Protein AF-U6LBK9-F1 (afdb_monomer_lite)

Radius of gyration: 66.86 Å; chains: 1; bounding box: 135×123×163 Å

Sequence (333 aa):
MARLPPHFFSFCPFLARHKSAAVETLLSFSQLCPVASQTLSKAFVHKSHNAAAAAAAAAAANAAAAAAAANAAAAAKLAAAANQTKAAAANAAATVALQQQQQQQQQQQLQQQQQQQQQQQQQQQDERLPDEFYSNLADAKLAELRAEGRYRVFATLKREKGLGLPLARFHSADGKENIVTVWCSNDYLGMSQHPLVIEAAREALEECGAGSGGTRNISGTNIYHEALEREIADWHGKESALLFTSGYVANEASLSALARVYPQLHYFSDGDNHASLIEGIKKGDSLLSKGDRSLPTTTSSSSSSSSSSSRRQAVSSSHPLFRLQLLQQQQHQ

Foldseek 3Di:
DDDDDDDDPDDDDPPPDDDDDDDPVPVVPPPDDDDDDDDDDDDDDDDDDPDPPVVVVVVVVVVVVVVVVVVVVVVVVVVVVVVVVVVVVVVVVVVVVVVVVVVVVVVVVVVVVVVVVVVVVVVVVPPPPPPCPVVVVVVVVQVVCVVVVNDDDDWDWACDLVVDPPWIWTQDPVRDTDIDHDPPDPCVPVVVNDPVSVVVVVVCCVVPNDAQPDDCVPSRDDPVQVVVQVVVCVVVVHPTGHDDPDPLCVLLVVLLVVLVVAVQEAEDEDPPADPSNVNSPVNNVVVSVVPDDDDDDDPDDDPDDDDDDQGWYWYDDPDPPDDGDGDRDDDDD

Structure (mmCIF, N/CA/C/O backbone):
data_AF-U6LBK9-F1
#
_entry.id   AF-U6LBK9-F1
#
loop_
_atom_site.group_PDB
_atom_site.id
_atom_site.type_symbol
_atom_site.label_atom_id
_atom_site.label_alt_id
_atom_site.label_comp_id
_atom_site.label_asym_id
_atom_site.label_entity_id
_atom_site.label_seq_id
_atom_site.pdbx_PDB_ins_code
_atom_site.Cartn_x
_atom_site.Cartn_y
_atom_site.Cartn_z
_atom_site.occupancy
_atom_site.B_iso_or_equiv
_atom_site.auth_seq_id
_atom_site.auth_comp_id
_atom_site.auth_asym_id
_atom_site.auth_atom_id
_atom_site.pdbx_PDB_model_num
ATOM 1 N N . MET A 1 1 ? -70.124 75.368 93.695 1.00 30.98 1 MET A N 1
ATOM 2 C CA . MET A 1 1 ? -70.272 76.215 92.486 1.00 30.98 1 MET A CA 1
ATOM 3 C C . MET A 1 1 ? -70.567 75.260 91.338 1.00 30.98 1 MET A C 1
ATOM 5 O O . MET A 1 1 ? -69.832 74.300 91.233 1.00 30.98 1 MET A O 1
ATOM 9 N N . ALA A 1 2 ? -71.605 75.345 90.517 1.00 32.78 2 ALA A N 1
ATOM 10 C CA . ALA A 1 2 ? -72.554 76.402 90.196 1.00 32.78 2 ALA A CA 1
ATOM 11 C C . ALA A 1 2 ? -73.810 75.700 89.612 1.00 32.78 2 ALA A C 1
ATOM 13 O O . ALA A 1 2 ? -73.670 74.745 88.861 1.00 32.78 2 ALA A O 1
ATOM 14 N N . ARG A 1 3 ? -75.005 75.926 90.168 1.00 32.97 3 ARG A N 1
ATOM 15 C CA . ARG A 1 3 ? -76.014 76.957 89.831 1.00 32.97 3 ARG A CA 1
ATOM 16 C C . ARG A 1 3 ? -77.087 76.436 88.865 1.00 32.97 3 ARG A C 1
ATOM 18 O O . ARG A 1 3 ? -76.945 76.507 87.653 1.00 32.97 3 ARG A O 1
ATOM 25 N N . LEU A 1 4 ? -78.205 76.029 89.464 1.00 45.69 4 LEU A N 1
ATOM 26 C CA . LEU A 1 4 ? -79.533 76.368 88.951 1.00 45.69 4 LEU A CA 1
ATOM 27 C C . LEU A 1 4 ? -79.634 77.908 88.850 1.00 45.69 4 LEU A C 1
ATOM 29 O O . LEU A 1 4 ? -79.246 78.582 89.811 1.00 45.69 4 LEU A O 1
ATOM 33 N N . PRO A 1 5 ? -80.127 78.496 87.751 1.00 34.03 5 PRO A N 1
ATOM 34 C CA . PRO A 1 5 ? -80.570 79.886 87.730 1.00 34.03 5 PRO A CA 1
ATOM 35 C C . PRO A 1 5 ? -82.097 79.961 87.962 1.00 34.03 5 PRO A C 1
ATOM 37 O O . PRO A 1 5 ? -82.809 78.997 87.699 1.00 34.03 5 PRO A O 1
ATOM 40 N N . PRO A 1 6 ? -82.665 81.106 88.363 1.00 43.38 6 PRO A N 1
ATOM 41 C CA . PRO A 1 6 ? -82.332 81.883 89.542 1.00 43.38 6 PRO A CA 1
ATOM 42 C C . PRO A 1 6 ? -83.618 82.244 90.314 1.00 43.38 6 PRO A C 1
ATOM 44 O O . PRO A 1 6 ? -83.895 83.411 90.511 1.00 43.38 6 PRO A O 1
ATOM 47 N N . HIS A 1 7 ? -84.407 81.276 90.774 1.00 39.97 7 HIS A N 1
ATOM 48 C CA . HIS A 1 7 ? -85.468 81.483 91.774 1.00 39.97 7 HIS A CA 1
ATOM 49 C C . HIS A 1 7 ? -85.568 80.144 92.529 1.00 39.97 7 HIS A C 1
ATOM 51 O O . HIS A 1 7 ? -85.763 79.118 91.901 1.00 39.97 7 HIS A O 1
ATOM 57 N N . PHE A 1 8 ? -85.397 79.988 93.837 1.00 37.34 8 PHE A N 1
ATOM 58 C CA . PHE A 1 8 ? -85.773 80.876 94.915 1.00 37.34 8 PHE A CA 1
ATOM 59 C C . PHE A 1 8 ? -85.284 80.186 96.204 1.00 37.34 8 PHE A C 1
ATOM 61 O O . PHE A 1 8 ? -85.807 79.146 96.601 1.00 37.34 8 PHE A O 1
ATOM 68 N N . PHE A 1 9 ? -84.253 80.718 96.856 1.00 47.81 9 PHE A N 1
ATOM 69 C CA . PHE A 1 9 ? -84.072 80.455 98.280 1.00 47.81 9 PHE A CA 1
ATOM 70 C C . PHE A 1 9 ? -85.247 81.122 99.007 1.00 47.81 9 PHE A C 1
ATOM 72 O O . PHE A 1 9 ? -85.200 82.308 99.310 1.00 47.81 9 PHE A O 1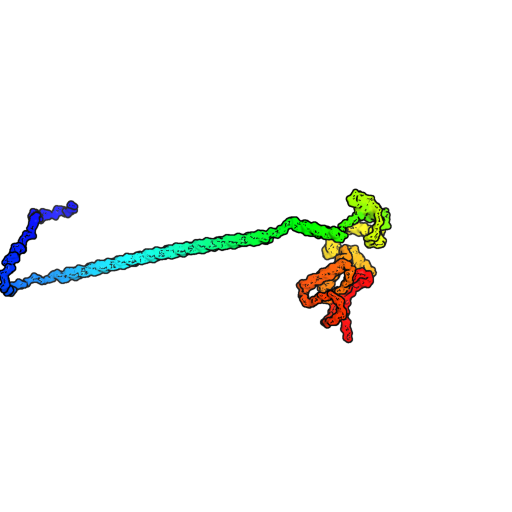
ATOM 79 N N . SER A 1 10 ? -86.309 80.374 99.273 1.00 39.94 10 SER A N 1
ATOM 80 C CA . SER A 1 10 ? -87.260 80.677 100.342 1.00 39.94 10 SER A CA 1
ATOM 81 C C . SER A 1 10 ? -87.778 79.311 100.786 1.00 39.94 10 SER A C 1
ATOM 83 O O . SER A 1 10 ? -88.421 78.623 100.009 1.00 39.94 10 SER A O 1
ATOM 85 N N . PHE A 1 11 ? -87.429 78.763 101.934 1.00 36.59 11 PHE A N 1
ATOM 86 C CA . PHE A 1 11 ? -87.461 79.387 103.236 1.00 36.59 11 PHE A CA 1
ATOM 87 C C . PHE A 1 11 ? -86.502 78.645 104.171 1.00 36.59 11 PHE A C 1
ATOM 89 O O . PHE A 1 11 ? -86.514 77.422 104.259 1.00 36.59 11 PHE A O 1
ATOM 96 N N . CYS A 1 12 ? -85.793 79.441 104.960 1.00 37.59 12 CYS A N 1
ATOM 97 C CA . CYS A 1 12 ? -85.332 79.127 106.308 1.00 37.59 12 CYS A CA 1
ATOM 98 C C . CYS A 1 12 ? -83.939 78.468 106.487 1.00 37.59 12 CYS A C 1
ATOM 100 O O . CYS A 1 12 ? -83.765 77.256 106.345 1.00 37.59 12 CYS A O 1
ATOM 102 N N . PRO A 1 13 ? -82.949 79.271 106.919 1.00 37.19 13 PRO A N 1
ATOM 103 C CA . PRO A 1 13 ? -81.580 78.867 107.219 1.00 37.19 13 PRO A CA 1
ATOM 104 C C . PRO A 1 13 ? -81.406 78.331 108.661 1.00 37.19 13 PRO A C 1
ATOM 106 O O . PRO A 1 13 ? -80.530 78.800 109.382 1.00 37.19 13 PRO A O 1
ATOM 109 N N . PHE A 1 14 ? -82.208 77.344 109.096 1.00 37.81 14 PHE A N 1
ATOM 110 C CA . PHE A 1 14 ? -82.090 76.752 110.451 1.00 37.81 14 PHE A CA 1
ATOM 111 C C . PHE A 1 14 ? -81.674 75.274 110.508 1.00 37.81 14 PHE A C 1
ATOM 113 O O . PHE A 1 14 ? -81.378 74.775 111.584 1.00 37.81 14 PHE A O 1
ATOM 120 N N . LEU A 1 15 ? -81.533 74.566 109.384 1.00 43.28 15 LEU A N 1
ATOM 121 C CA . LEU A 1 15 ? -80.870 73.244 109.390 1.00 43.28 15 LEU A CA 1
ATOM 122 C C . LEU A 1 15 ? -79.362 73.351 109.123 1.00 43.28 15 LEU A C 1
ATOM 124 O O . LEU A 1 15 ? -78.707 72.442 108.617 1.00 43.28 15 LEU A O 1
ATOM 128 N N . ALA A 1 16 ? -78.817 74.492 109.545 1.00 36.25 16 ALA A N 1
ATOM 129 C CA . ALA A 1 16 ? -77.462 74.618 110.026 1.00 36.25 16 ALA A CA 1
ATOM 130 C C . ALA A 1 16 ? -77.304 73.801 111.321 1.00 36.25 16 ALA A C 1
ATOM 132 O O . ALA A 1 16 ? -78.106 73.907 112.239 1.00 36.25 16 ALA A O 1
ATOM 133 N N . ARG A 1 17 ? -76.190 73.072 111.412 1.00 33.31 17 ARG A N 1
ATOM 134 C CA . ARG A 1 17 ? -75.593 72.582 112.664 1.00 33.31 17 ARG A CA 1
ATOM 135 C C . ARG A 1 17 ? -76.424 71.578 113.483 1.00 33.31 17 ARG A C 1
ATOM 137 O O . ARG A 1 17 ? -76.935 71.894 114.542 1.00 33.31 17 ARG A O 1
ATOM 144 N N . HIS A 1 18 ? -76.241 70.315 113.100 1.00 35.44 18 HIS A N 1
ATOM 145 C CA . HIS A 1 18 ? -75.851 69.227 114.007 1.00 35.44 18 HIS A CA 1
ATOM 146 C C . HIS A 1 18 ? -76.835 68.683 115.070 1.00 35.44 18 HIS A C 1
ATOM 148 O O . HIS A 1 18 ? -77.359 69.401 115.908 1.00 35.44 18 HIS A O 1
ATOM 154 N N . LYS A 1 19 ? -76.769 67.341 115.152 1.00 35.00 19 LYS A N 1
ATOM 155 C CA . LYS A 1 19 ? -76.915 66.440 116.316 1.00 35.00 19 LYS A CA 1
ATOM 156 C C . LYS A 1 19 ? -78.321 66.010 116.726 1.00 35.00 19 LYS A C 1
ATOM 158 O O . LYS A 1 19 ? -79.141 66.820 117.129 1.00 35.00 19 LYS A O 1
ATOM 163 N N . SER A 1 20 ? -78.458 64.692 116.848 1.00 34.00 20 SER A N 1
ATOM 164 C CA . SER A 1 20 ? -78.805 63.999 118.104 1.00 34.00 20 SER A CA 1
ATOM 165 C C . SER A 1 20 ? -78.775 62.483 117.822 1.00 34.00 20 SER A C 1
ATOM 167 O O . SER A 1 20 ? -79.189 62.062 116.753 1.00 34.00 20 SER A O 1
ATOM 169 N N . ALA A 1 21 ? -78.223 61.563 118.620 1.00 35.16 21 ALA A N 1
ATOM 170 C CA . ALA A 1 21 ? -77.815 61.565 120.023 1.00 35.16 21 ALA A CA 1
ATOM 171 C C . ALA A 1 21 ? -78.865 62.178 120.951 1.00 35.16 21 ALA A C 1
ATOM 173 O O . ALA A 1 21 ? -78.740 63.348 121.296 1.00 35.16 21 ALA A O 1
ATOM 174 N N . ALA A 1 22 ? -79.887 61.388 121.301 1.00 35.53 22 ALA A N 1
ATOM 175 C CA . ALA A 1 22 ? -80.512 61.332 122.633 1.00 35.53 22 ALA A CA 1
ATOM 176 C C . ALA A 1 22 ? -81.854 60.577 122.567 1.00 35.53 22 ALA A C 1
ATOM 178 O O . ALA A 1 22 ? -82.891 61.225 122.497 1.00 35.53 22 ALA A O 1
ATOM 179 N N . VAL A 1 23 ? -81.857 59.234 122.601 1.00 39.84 23 VAL A N 1
ATOM 180 C CA . VAL A 1 23 ? -83.087 58.485 122.964 1.00 39.84 23 VAL A CA 1
ATOM 181 C C . VAL A 1 23 ? -82.838 57.258 123.847 1.00 39.84 23 VAL A C 1
ATOM 183 O O . VAL A 1 23 ? -83.668 57.004 124.704 1.00 39.84 23 VAL A O 1
ATOM 186 N N . GLU A 1 24 ? -81.717 56.531 123.786 1.00 35.94 24 GLU A N 1
ATOM 187 C CA . GLU A 1 24 ? -81.617 55.283 124.586 1.00 35.94 24 GLU A CA 1
ATOM 188 C C . GLU A 1 24 ? -80.475 55.239 125.606 1.00 35.94 24 GLU A C 1
ATOM 190 O O . GLU A 1 24 ? -80.009 54.182 126.008 1.00 35.94 24 GLU A O 1
ATOM 195 N N . THR A 1 25 ? -80.130 56.409 126.151 1.00 38.12 25 THR A N 1
ATOM 196 C CA . THR A 1 25 ? -79.617 56.537 127.533 1.00 38.12 25 THR A CA 1
ATOM 197 C C . THR A 1 25 ? -80.765 56.511 128.565 1.00 38.12 25 THR A C 1
ATOM 199 O O . THR A 1 25 ? -80.554 56.767 129.742 1.00 38.12 25 THR A O 1
ATOM 202 N N . LEU A 1 26 ? -81.999 56.203 128.145 1.00 40.81 26 LEU A N 1
ATOM 203 C CA . LEU A 1 26 ? -83.180 56.136 129.017 1.00 40.81 26 LEU A CA 1
ATOM 204 C C . LEU A 1 26 ? -83.874 54.764 129.041 1.00 40.81 26 LEU A C 1
ATOM 206 O O . LEU A 1 26 ? -84.930 54.627 129.648 1.00 40.81 26 LEU A O 1
ATOM 210 N N . LEU A 1 27 ? -83.255 53.729 128.462 1.00 40.97 27 LEU A N 1
ATOM 211 C CA . LEU A 1 27 ? -83.671 52.328 128.642 1.00 40.97 27 LEU A CA 1
ATOM 212 C C . LEU A 1 27 ? -82.693 51.515 129.508 1.00 40.97 27 LEU A C 1
ATOM 214 O O . LEU A 1 27 ? -82.820 50.302 129.638 1.00 40.97 27 LEU A O 1
ATOM 218 N N . SER A 1 28 ? -81.765 52.195 130.186 1.00 39.09 28 SER A N 1
ATOM 219 C CA . SER A 1 28 ? -80.864 51.622 131.192 1.00 39.09 28 SER A CA 1
ATOM 220 C C . SER A 1 28 ? -81.473 51.527 132.603 1.00 39.09 28 SER A C 1
ATOM 222 O O . SER A 1 28 ? -80.726 51.450 133.570 1.00 39.09 28 SER A O 1
ATOM 224 N N . PHE A 1 29 ? -82.804 51.521 132.753 1.00 40.38 29 PHE A N 1
ATOM 225 C CA . PHE A 1 29 ? -83.457 51.381 134.069 1.00 40.38 29 PHE A CA 1
ATOM 226 C C . PHE A 1 29 ? -84.649 50.408 134.119 1.00 40.38 29 PHE A C 1
ATOM 228 O O . PHE A 1 29 ? -85.360 50.370 135.118 1.00 40.38 29 PHE A O 1
ATOM 235 N N . SER A 1 30 ? -84.857 49.580 133.089 1.00 37.75 30 SER A N 1
ATOM 236 C CA . SER A 1 30 ? -85.900 48.534 133.099 1.00 37.75 30 SER A CA 1
ATOM 237 C C . SER A 1 30 ? -85.356 47.098 133.158 1.00 37.75 30 SER A C 1
ATOM 239 O O . SER A 1 30 ? -86.132 46.144 133.212 1.00 37.75 30 SER A O 1
ATOM 241 N N . GLN A 1 31 ? -84.030 46.924 133.220 1.00 48.19 31 GLN A N 1
ATOM 242 C CA . GLN A 1 31 ? -83.427 45.676 133.691 1.00 48.19 31 GLN A CA 1
ATOM 243 C C . GLN A 1 31 ? -83.646 45.595 135.210 1.00 48.19 31 GLN A C 1
ATOM 245 O O . GLN A 1 31 ? -83.210 46.503 135.908 1.00 48.19 31 GLN A O 1
ATOM 250 N N . LEU A 1 32 ? -84.288 44.514 135.687 1.00 41.62 32 LEU A N 1
ATOM 251 C CA . LEU A 1 32 ? -84.668 44.184 137.083 1.00 41.62 32 LEU A CA 1
ATOM 252 C C . LEU A 1 32 ? -86.168 44.309 137.442 1.00 41.62 32 LEU A C 1
ATOM 254 O O . LEU A 1 32 ? -86.493 44.761 138.533 1.00 41.62 32 LEU A O 1
ATOM 258 N N . CYS A 1 33 ? -87.104 43.829 136.615 1.00 35.84 33 CYS A N 1
ATOM 259 C CA . CYS A 1 33 ? -88.297 43.181 137.186 1.00 35.84 33 CYS A CA 1
ATOM 260 C C . CYS A 1 33 ? -88.980 42.240 136.179 1.00 35.84 33 CYS A C 1
ATOM 262 O O . CYS A 1 33 ? -89.476 42.700 135.149 1.00 35.84 33 CYS A O 1
ATOM 264 N N . PRO A 1 34 ? -89.001 40.923 136.439 1.00 42.97 34 PRO A N 1
ATOM 265 C CA . PRO A 1 34 ? -89.803 39.980 135.684 1.00 42.97 34 PRO A CA 1
ATOM 266 C C . PRO A 1 34 ? -91.263 40.081 136.145 1.00 42.97 34 PRO A C 1
ATOM 268 O O . PRO A 1 34 ? -91.519 40.235 137.333 1.00 42.97 34 PRO A O 1
ATOM 271 N N . VAL A 1 35 ? -92.190 39.893 135.203 1.00 35.59 35 VAL A N 1
ATOM 272 C CA . VAL A 1 35 ? -93.663 39.840 135.330 1.00 35.59 35 VAL A CA 1
ATOM 273 C C . VAL A 1 35 ? -94.368 41.085 134.770 1.00 35.59 35 VAL A C 1
ATOM 275 O O . VAL A 1 35 ? -94.319 42.170 135.332 1.00 35.59 35 VAL A O 1
ATOM 278 N N . ALA A 1 36 ? -95.105 40.822 133.685 1.00 34.69 36 ALA A N 1
ATOM 279 C CA . ALA A 1 36 ? -96.077 41.649 132.964 1.00 34.69 36 ALA A CA 1
ATOM 280 C C . ALA A 1 36 ? -95.525 42.450 131.759 1.00 34.69 36 ALA A C 1
ATOM 282 O O . ALA A 1 36 ? -95.215 43.625 131.874 1.00 34.69 36 ALA A O 1
ATOM 283 N N . SER A 1 37 ? -95.331 41.917 130.542 1.00 35.81 37 SER A N 1
ATOM 284 C CA . SER A 1 37 ? -96.054 40.871 129.794 1.00 35.81 37 SER A CA 1
ATOM 285 C C . SER A 1 37 ? -97.573 40.978 129.900 1.00 35.81 37 SER A C 1
ATOM 287 O O . SER A 1 37 ? -98.149 40.547 130.887 1.00 35.81 37 SER A O 1
ATOM 289 N N . GLN A 1 38 ? -98.204 41.397 128.802 1.00 34.53 38 GLN A N 1
ATOM 290 C CA . GLN A 1 38 ? -99.630 41.710 128.642 1.00 34.53 38 GLN A CA 1
ATOM 291 C C . GLN A 1 38 ? -99.862 43.184 128.997 1.00 34.53 38 GLN A C 1
ATOM 293 O O . GLN A 1 38 ? -99.798 43.601 130.138 1.00 34.53 38 GLN A O 1
ATOM 298 N N . THR A 1 39 ? -100.114 44.069 128.039 1.00 33.41 39 THR A N 1
ATOM 299 C CA . THR A 1 39 ? -101.282 43.935 127.174 1.00 33.41 39 THR A CA 1
ATOM 300 C C . THR A 1 39 ? -101.071 44.740 125.890 1.00 33.41 39 THR A C 1
ATOM 302 O O . THR A 1 39 ? -101.158 45.964 125.867 1.00 33.41 39 THR A O 1
ATOM 305 N N . LEU A 1 40 ? -100.824 44.022 124.797 1.00 37.72 40 LEU A N 1
ATOM 306 C CA . LEU A 1 40 ? -101.328 44.390 123.479 1.00 37.72 40 LEU A CA 1
ATOM 307 C C . LEU A 1 40 ? -102.838 44.613 123.577 1.00 37.72 40 LEU A C 1
ATOM 309 O O . LEU A 1 40 ? -103.526 43.699 124.026 1.00 37.72 40 LEU A O 1
ATOM 313 N N . SER A 1 41 ? -103.366 45.722 123.055 1.00 28.16 41 SER A N 1
ATOM 314 C CA . SER A 1 41 ? -104.590 45.662 122.243 1.00 28.16 41 SER A CA 1
ATOM 315 C C . SER A 1 41 ? -105.018 47.015 121.683 1.00 28.16 41 SER A C 1
ATOM 317 O O . SER A 1 41 ? -105.326 47.922 122.446 1.00 28.16 41 SER A O 1
ATOM 319 N N . LYS A 1 42 ? -105.207 47.015 120.353 1.00 30.44 42 LYS A N 1
ATOM 320 C CA . LYS A 1 42 ? -106.052 47.917 119.542 1.00 30.44 42 LYS A CA 1
ATOM 321 C C . LYS A 1 42 ? -105.413 49.292 119.265 1.00 30.44 42 LYS A C 1
ATOM 323 O O . LYS A 1 42 ? -105.189 50.053 120.186 1.00 30.44 42 LYS A O 1
ATOM 328 N N . ALA A 1 43 ? -105.125 49.727 118.037 1.00 31.72 43 ALA A N 1
ATOM 329 C CA . ALA A 1 43 ? -105.498 49.297 116.685 1.00 31.72 43 ALA A CA 1
ATOM 330 C C . ALA A 1 43 ? -104.586 50.091 115.693 1.00 31.72 43 ALA A C 1
ATOM 332 O O . ALA A 1 43 ? -104.332 51.265 115.938 1.00 31.72 43 ALA A O 1
ATOM 333 N N . PHE A 1 44 ? -103.882 49.522 114.696 1.00 34.53 44 PHE A N 1
ATOM 334 C CA . PHE A 1 44 ? -104.333 49.249 113.306 1.00 34.53 44 PHE A CA 1
ATOM 335 C C . PHE A 1 44 ? -105.549 50.111 112.888 1.00 34.53 44 PHE A C 1
ATOM 337 O O . PHE A 1 44 ? -106.580 50.039 113.532 1.00 34.53 44 PHE A O 1
ATOM 344 N N . VAL A 1 45 ? -105.527 50.969 111.862 1.00 38.78 45 VAL A N 1
ATOM 345 C CA . VAL A 1 45 ? -105.480 50.641 110.423 1.00 38.78 45 VAL A CA 1
ATOM 346 C C . VAL A 1 45 ? -105.282 51.946 109.620 1.00 38.78 45 VAL A C 1
ATOM 348 O O . VAL A 1 45 ? -106.065 52.871 109.792 1.00 38.78 45 VAL A O 1
ATOM 351 N N . HIS A 1 46 ? -104.287 52.004 108.722 1.00 39.75 46 HIS A N 1
ATOM 352 C CA . HIS A 1 46 ? -104.437 52.393 107.299 1.00 39.75 46 HIS A CA 1
ATOM 353 C C . HIS A 1 46 ? -103.062 52.454 106.609 1.00 39.75 46 HIS A C 1
ATOM 355 O O . HIS A 1 46 ? -102.381 53.477 106.588 1.00 39.75 46 HIS A O 1
ATOM 361 N N . LYS A 1 47 ? -102.644 51.328 106.019 1.00 43.66 47 LYS A N 1
ATOM 362 C CA . LYS A 1 47 ? -101.496 51.245 105.105 1.00 43.66 47 LYS A CA 1
ATOM 363 C C . LYS A 1 47 ? -101.783 50.199 104.027 1.00 43.66 47 LYS A C 1
ATOM 365 O O . LYS A 1 47 ? -101.455 49.034 104.191 1.00 43.66 47 LYS A O 1
ATOM 370 N N . SER A 1 48 ? -102.392 50.627 102.929 1.00 42.66 48 SER A N 1
ATOM 371 C CA . SER A 1 48 ? -102.423 49.932 101.631 1.00 42.66 48 SER A CA 1
ATOM 372 C C . SER A 1 48 ? -103.032 50.930 100.642 1.00 42.66 48 SER A C 1
ATOM 374 O O . SER A 1 48 ? -104.085 51.475 100.931 1.00 42.66 48 SER A O 1
ATOM 376 N N . HIS A 1 49 ? -102.340 51.401 99.597 1.00 42.88 49 HIS A N 1
ATOM 377 C CA . HIS A 1 49 ? -102.517 50.825 98.255 1.00 42.88 49 HIS A CA 1
ATOM 378 C C . HIS A 1 49 ? -101.414 51.166 97.214 1.00 42.88 49 HIS A C 1
ATOM 380 O O . HIS A 1 49 ? -101.532 50.733 96.076 1.00 42.88 49 HIS A O 1
ATOM 386 N N . ASN A 1 50 ? -100.308 51.853 97.542 1.00 50.78 50 ASN A N 1
ATOM 387 C CA . ASN A 1 50 ? -99.357 52.344 96.510 1.00 50.78 50 ASN A CA 1
ATOM 388 C C . ASN A 1 50 ? -98.064 51.525 96.292 1.00 50.78 50 ASN A C 1
ATOM 390 O O . ASN A 1 50 ? -97.196 51.950 95.535 1.00 50.78 50 ASN A O 1
ATOM 394 N N . ALA A 1 51 ? -97.901 50.351 96.910 1.00 51.94 51 ALA A N 1
ATOM 395 C CA . ALA A 1 51 ? -96.639 49.595 96.829 1.00 51.94 51 ALA A CA 1
ATOM 396 C C . ALA A 1 51 ? -96.538 48.610 95.640 1.00 51.94 51 ALA A C 1
ATOM 398 O O . ALA A 1 51 ? -95.433 48.239 95.255 1.00 51.94 51 ALA A O 1
ATOM 399 N N . ALA A 1 52 ? -97.656 48.193 95.032 1.00 52.62 52 ALA A N 1
ATOM 400 C CA . ALA A 1 52 ? -97.645 47.125 94.022 1.00 52.62 52 ALA A CA 1
ATOM 401 C C . ALA A 1 52 ? -97.263 47.600 92.600 1.00 52.62 52 ALA A C 1
ATOM 403 O O . ALA A 1 52 ? -96.606 46.867 91.867 1.00 52.62 52 ALA A O 1
ATOM 404 N N . ALA A 1 53 ? -97.607 48.836 92.213 1.00 52.66 53 ALA A N 1
ATOM 405 C CA . ALA A 1 53 ? -97.360 49.349 90.857 1.00 52.66 53 ALA A CA 1
ATOM 406 C C . ALA A 1 53 ? -95.899 49.789 90.612 1.00 52.66 53 ALA A C 1
ATOM 408 O O . ALA A 1 53 ? -95.384 49.642 89.506 1.00 52.66 53 ALA A O 1
ATOM 409 N N . ALA A 1 54 ? -95.197 50.269 91.645 1.00 54.31 54 ALA A N 1
ATOM 410 C CA . ALA A 1 54 ? -93.792 50.678 91.537 1.00 54.31 54 ALA A CA 1
ATOM 411 C C . ALA A 1 54 ? -92.822 49.478 91.467 1.00 54.31 54 ALA A C 1
ATOM 413 O O . ALA A 1 54 ? -91.780 49.556 90.818 1.00 54.31 54 ALA A O 1
ATOM 414 N N . ALA A 1 55 ? -93.183 48.349 92.087 1.00 56.12 55 ALA A N 1
ATOM 415 C CA . ALA A 1 55 ? -92.365 47.137 92.092 1.00 56.12 55 ALA A CA 1
ATOM 416 C C . ALA A 1 55 ? -92.311 46.445 90.713 1.00 56.12 55 ALA A C 1
ATOM 418 O O . ALA A 1 55 ? -91.267 45.921 90.329 1.00 56.12 55 ALA A O 1
ATOM 419 N N . ALA A 1 56 ? -93.400 46.493 89.935 1.00 55.59 56 ALA A N 1
ATOM 420 C CA . ALA A 1 56 ? -93.472 45.851 88.620 1.00 55.59 56 ALA A CA 1
ATOM 421 C C . ALA A 1 56 ? -92.634 46.573 87.541 1.00 55.59 56 ALA A C 1
ATOM 423 O O . ALA A 1 56 ? -91.962 45.922 86.741 1.00 55.59 56 ALA A O 1
ATOM 424 N N . ALA A 1 57 ? -92.604 47.912 87.545 1.00 55.81 57 ALA A N 1
ATOM 425 C CA . ALA A 1 57 ? -91.817 48.699 86.587 1.00 55.81 57 ALA A CA 1
ATOM 426 C C . ALA A 1 57 ? -90.299 48.617 86.851 1.00 55.81 57 ALA A C 1
ATOM 428 O O . ALA A 1 57 ? -89.505 48.526 85.913 1.00 55.81 57 ALA A O 1
ATOM 429 N N . ALA A 1 58 ? -89.892 48.575 88.126 1.00 57.94 58 ALA A N 1
ATOM 430 C CA . ALA A 1 58 ? -88.492 48.394 88.514 1.00 57.94 58 ALA A CA 1
ATOM 431 C C . ALA A 1 58 ? -87.956 46.996 88.144 1.00 57.94 58 ALA A C 1
ATOM 433 O O . ALA A 1 58 ? -86.800 46.861 87.740 1.00 57.94 58 ALA A O 1
ATOM 434 N N . ALA A 1 59 ? -88.801 45.962 88.218 1.00 59.16 59 ALA A N 1
ATOM 435 C CA . ALA A 1 59 ? -88.432 44.600 87.834 1.00 59.16 59 ALA A CA 1
ATOM 436 C C . ALA A 1 59 ? -88.184 44.456 86.318 1.00 59.16 59 ALA A C 1
ATOM 438 O O . ALA A 1 59 ? -87.214 43.812 85.917 1.00 59.16 59 ALA A O 1
ATOM 439 N N . ALA A 1 60 ? -89.000 45.098 85.472 1.00 58.44 60 ALA A N 1
ATOM 440 C CA . ALA A 1 60 ? -88.838 45.053 84.015 1.00 58.44 60 ALA A CA 1
ATOM 441 C C . ALA A 1 60 ? -87.581 45.802 83.526 1.00 58.44 60 ALA A C 1
ATOM 443 O O . ALA A 1 60 ? -86.855 45.301 82.665 1.00 58.44 60 ALA A O 1
ATOM 444 N N . ALA A 1 61 ? -87.276 46.966 84.111 1.00 60.22 61 ALA A N 1
ATOM 445 C CA . ALA A 1 61 ? -86.065 47.726 83.791 1.00 60.22 61 ALA A CA 1
ATOM 446 C C . ALA A 1 61 ? -84.782 46.983 84.212 1.00 60.22 61 ALA A C 1
ATOM 448 O O . ALA A 1 61 ? -83.813 46.934 83.450 1.00 60.22 61 ALA A O 1
ATOM 449 N N . ASN A 1 62 ? -84.796 46.333 85.382 1.00 64.75 62 ASN A N 1
ATOM 450 C CA . ASN A 1 62 ? -83.677 45.510 85.843 1.00 64.75 62 ASN A CA 1
ATOM 451 C C . ASN A 1 62 ? -83.464 44.259 84.977 1.00 64.75 62 ASN A C 1
ATOM 453 O O . ASN A 1 62 ? -82.318 43.893 84.717 1.00 64.75 62 ASN A O 1
ATOM 457 N N . ALA A 1 63 ? -84.532 43.629 84.479 1.00 64.69 63 ALA A N 1
ATOM 458 C CA . ALA A 1 63 ? -84.421 42.483 83.575 1.00 64.69 63 ALA A CA 1
ATOM 459 C C . ALA A 1 63 ? -83.806 42.867 82.213 1.00 64.69 63 ALA A C 1
ATOM 461 O O . ALA A 1 63 ? -82.946 42.150 81.700 1.00 64.69 63 ALA A O 1
ATOM 462 N N . ALA A 1 64 ? -84.178 44.024 81.652 1.00 64.56 64 ALA A N 1
ATOM 463 C CA . ALA A 1 64 ? -83.608 44.525 80.399 1.00 64.56 64 ALA A CA 1
ATOM 464 C C . ALA A 1 64 ? -82.126 44.925 80.540 1.00 64.56 64 ALA A C 1
ATOM 466 O O . ALA A 1 64 ? -81.312 44.603 79.672 1.00 64.56 64 ALA A O 1
ATOM 467 N N . ALA A 1 65 ? -81.752 45.564 81.655 1.00 64.69 65 ALA A N 1
ATOM 468 C CA . ALA A 1 65 ? -80.360 45.901 81.957 1.00 64.69 65 ALA A CA 1
ATOM 469 C C . ALA A 1 65 ? -79.488 44.646 82.158 1.00 64.69 65 ALA A C 1
ATOM 471 O O . ALA A 1 65 ? -78.365 44.584 81.654 1.00 64.69 65 ALA A O 1
ATOM 472 N N . ALA A 1 66 ? -80.021 43.615 82.823 1.00 65.56 66 ALA A N 1
ATOM 473 C CA . ALA A 1 66 ? -79.341 42.331 82.988 1.00 65.56 66 ALA A CA 1
ATOM 474 C C . ALA A 1 66 ? -79.144 41.597 81.648 1.00 65.56 66 ALA A C 1
ATOM 476 O O . ALA A 1 66 ? -78.062 41.064 81.395 1.00 65.56 66 ALA A O 1
ATOM 477 N N . ALA A 1 67 ? -80.140 41.622 80.755 1.00 66.69 67 ALA A N 1
ATOM 478 C CA . ALA A 1 67 ? -80.033 41.036 79.417 1.00 66.69 67 ALA A CA 1
ATOM 479 C C . ALA A 1 67 ? -79.006 41.772 78.532 1.00 66.69 67 ALA A C 1
ATOM 481 O O . ALA A 1 67 ? -78.215 41.133 77.836 1.00 66.69 67 ALA A O 1
ATOM 482 N N . ALA A 1 68 ? -78.956 43.107 78.595 1.00 66.88 68 ALA A N 1
ATOM 483 C CA . ALA A 1 68 ? -77.960 43.903 77.875 1.00 66.88 68 ALA A CA 1
ATOM 484 C C . ALA A 1 68 ? -76.529 43.646 78.384 1.00 66.88 68 ALA A C 1
ATOM 486 O O . ALA A 1 68 ? -75.609 43.487 77.580 1.00 66.88 68 ALA A O 1
ATOM 487 N N . ALA A 1 69 ? -76.342 43.532 79.704 1.00 68.56 69 ALA A N 1
ATOM 488 C CA . ALA A 1 69 ? -75.054 43.188 80.305 1.00 68.56 69 ALA A CA 1
ATOM 489 C C . ALA A 1 69 ? -74.599 41.763 79.934 1.00 68.56 69 ALA A C 1
ATOM 491 O O . ALA A 1 69 ? -73.427 41.553 79.614 1.00 68.56 69 ALA A O 1
ATOM 492 N N . ALA A 1 70 ? -75.522 40.795 79.906 1.00 69.75 70 ALA A N 1
ATOM 493 C CA . ALA A 1 70 ? -75.236 39.427 79.473 1.00 69.75 70 ALA A CA 1
ATOM 494 C C . ALA A 1 70 ? -74.834 39.362 77.988 1.00 69.75 70 ALA A C 1
ATOM 496 O O . ALA A 1 70 ? -73.854 38.698 77.644 1.00 69.75 70 ALA A O 1
ATOM 497 N N . ASN A 1 71 ? -75.522 40.108 77.118 1.00 73.25 71 ASN A N 1
ATOM 498 C CA . ASN A 1 71 ? -75.198 40.183 75.691 1.00 73.25 71 ASN A CA 1
ATOM 499 C C . ASN A 1 71 ? -73.861 40.897 75.427 1.00 73.25 71 ASN A C 1
ATOM 501 O O . ASN A 1 71 ? -73.081 40.440 74.592 1.00 73.25 71 ASN A O 1
ATOM 505 N N . ALA A 1 72 ? -73.543 41.963 76.169 1.00 72.00 72 ALA A N 1
ATOM 506 C CA . ALA A 1 72 ? -72.244 42.635 76.083 1.00 72.00 72 ALA A CA 1
ATOM 507 C C . ALA A 1 72 ? -71.091 41.724 76.549 1.00 72.00 72 ALA A C 1
ATOM 509 O O . ALA A 1 72 ? -70.042 41.664 75.904 1.00 72.00 72 ALA A O 1
ATOM 510 N N . ALA A 1 73 ? -71.298 40.953 77.621 1.00 69.88 73 ALA A N 1
ATOM 511 C CA . ALA A 1 73 ? -70.329 39.964 78.089 1.00 69.88 73 ALA A CA 1
ATOM 512 C C . ALA A 1 73 ? -70.136 38.810 77.085 1.00 69.88 73 ALA A C 1
ATOM 514 O O . ALA A 1 73 ? -69.011 38.340 76.895 1.00 69.88 73 ALA A O 1
ATOM 515 N N . ALA A 1 74 ? -71.203 38.371 76.408 1.00 70.56 74 ALA A N 1
ATOM 516 C CA . ALA A 1 74 ? -71.127 37.371 75.343 1.00 70.56 74 ALA A CA 1
ATOM 517 C C . ALA A 1 74 ? -70.364 37.895 74.111 1.00 70.56 74 ALA A C 1
ATOM 519 O O . ALA A 1 74 ? -69.486 37.202 73.594 1.00 70.56 74 ALA A O 1
ATOM 520 N N . ALA A 1 75 ? -70.623 39.138 73.690 1.00 71.38 75 ALA A N 1
ATOM 521 C CA . ALA A 1 75 ? -69.912 39.785 72.587 1.00 71.38 75 ALA A CA 1
ATOM 522 C C . ALA A 1 75 ? -68.413 39.974 72.886 1.00 71.38 75 ALA A C 1
ATOM 524 O O . ALA A 1 75 ? -67.573 39.699 72.029 1.00 71.38 75 ALA A O 1
ATOM 525 N N . ALA A 1 76 ? -68.057 40.359 74.117 1.00 73.19 76 ALA A N 1
ATOM 526 C CA . ALA A 1 76 ? -66.662 40.475 74.546 1.00 73.19 76 ALA A CA 1
ATOM 527 C C . ALA A 1 76 ? -65.930 39.118 74.541 1.00 73.19 76 ALA A C 1
ATOM 529 O O . ALA A 1 76 ? -64.782 39.037 74.102 1.00 73.19 76 ALA A O 1
ATOM 530 N N . LYS A 1 77 ? -66.600 38.034 74.961 1.00 75.69 77 LYS A N 1
ATOM 531 C CA . LYS A 1 77 ? -66.048 36.669 74.891 1.00 75.69 77 LYS A CA 1
ATOM 532 C C . LYS A 1 77 ? -65.843 36.195 73.450 1.00 75.69 77 LYS A C 1
ATOM 534 O O . LYS A 1 77 ? -64.800 35.619 73.152 1.00 75.69 77 LYS A O 1
ATOM 539 N N . LEU A 1 78 ? -66.789 36.475 72.553 1.00 72.81 78 LEU A N 1
ATOM 540 C CA . LEU A 1 78 ? -66.669 36.169 71.121 1.00 72.81 78 LEU A CA 1
ATOM 541 C C . LEU A 1 78 ? -65.524 36.951 70.456 1.00 72.81 78 LEU A C 1
ATOM 543 O O . LEU A 1 78 ? -64.756 36.374 69.690 1.00 72.81 78 LEU A O 1
ATOM 547 N N . ALA A 1 79 ? -65.351 38.233 70.791 1.00 74.31 79 ALA A N 1
ATOM 548 C CA . ALA A 1 79 ? -64.244 39.049 70.287 1.00 74.31 79 ALA A CA 1
ATOM 549 C C . ALA A 1 79 ? -62.871 38.562 70.795 1.00 74.31 79 ALA A C 1
ATOM 551 O O . ALA A 1 79 ? -61.907 38.508 70.028 1.00 74.31 79 ALA A O 1
ATOM 552 N N . ALA A 1 80 ? -62.780 38.154 72.065 1.00 72.31 80 ALA A N 1
ATOM 553 C CA . ALA A 1 80 ? -61.564 37.568 72.628 1.00 72.31 80 ALA A CA 1
ATOM 554 C C . ALA A 1 80 ? -61.212 36.222 71.968 1.00 72.31 80 ALA A C 1
ATOM 556 O O . ALA A 1 80 ? -60.054 36.007 71.604 1.00 72.31 80 ALA A O 1
ATOM 557 N N . ALA A 1 81 ? -62.206 35.357 71.737 1.00 71.94 81 ALA A N 1
ATOM 558 C CA . ALA A 1 81 ? -62.025 34.096 71.018 1.00 71.94 81 ALA A CA 1
ATOM 559 C C . ALA A 1 81 ? -61.564 34.325 69.566 1.00 71.94 81 ALA A C 1
ATOM 561 O O . ALA A 1 81 ? -60.621 33.678 69.113 1.00 71.94 81 ALA A O 1
ATOM 562 N N . ALA A 1 82 ? -62.148 35.305 68.865 1.00 73.25 82 ALA A N 1
ATOM 563 C CA . ALA A 1 82 ? -61.754 35.667 67.503 1.00 73.25 82 ALA A CA 1
ATOM 564 C C . ALA A 1 82 ? -60.296 36.167 67.420 1.00 73.25 82 ALA A C 1
ATOM 566 O O . ALA A 1 82 ? -59.550 35.789 66.508 1.00 73.25 82 ALA A O 1
ATOM 567 N N . ASN A 1 83 ? -59.856 36.975 68.389 1.00 76.38 83 ASN A N 1
ATOM 568 C CA . ASN A 1 83 ? -58.469 37.442 68.462 1.00 76.38 83 ASN A CA 1
ATOM 569 C C . ASN A 1 83 ? -57.486 36.306 68.786 1.00 76.38 83 ASN A C 1
ATOM 571 O O . ASN A 1 83 ? -56.415 36.249 68.181 1.00 76.38 83 ASN A O 1
ATOM 575 N N . GLN A 1 84 ? -57.857 35.364 69.658 1.00 75.75 84 GLN A N 1
ATOM 576 C CA . GLN A 1 84 ? -57.050 34.166 69.922 1.00 75.75 84 GLN A CA 1
ATOM 577 C C . GLN A 1 84 ? -56.917 33.279 68.676 1.00 75.75 84 GLN A C 1
ATOM 579 O O . GLN A 1 84 ? -55.813 32.835 68.365 1.00 75.75 84 GLN A O 1
ATOM 584 N N . THR A 1 85 ? -57.990 33.089 67.900 1.00 74.81 85 THR A N 1
ATOM 585 C CA . THR A 1 85 ? -57.918 32.337 66.634 1.00 74.81 85 THR A CA 1
ATOM 586 C C . THR A 1 85 ? -57.055 33.026 65.574 1.00 74.81 85 THR A C 1
ATOM 588 O O . THR A 1 85 ? -56.316 32.347 64.866 1.00 74.81 85 THR A O 1
ATOM 591 N N . LYS A 1 86 ? -57.070 34.366 65.488 1.00 77.31 86 LYS A N 1
ATOM 592 C CA . LYS A 1 86 ? -56.185 35.116 64.575 1.00 77.31 86 LYS A CA 1
ATOM 593 C C . LYS A 1 86 ? -54.713 35.004 64.972 1.00 77.31 86 LYS A C 1
ATOM 595 O O . LYS A 1 86 ? -53.871 34.807 64.102 1.00 77.31 86 LYS A O 1
ATOM 600 N N . ALA A 1 87 ? -54.404 35.085 66.267 1.00 74.25 87 ALA A N 1
ATOM 601 C CA . ALA A 1 87 ? -53.042 34.909 66.770 1.00 74.25 87 ALA A CA 1
ATOM 602 C C . ALA A 1 87 ? -52.526 33.476 66.541 1.00 74.25 87 ALA A C 1
ATOM 604 O O . ALA A 1 87 ? -51.395 33.290 66.099 1.00 74.25 87 ALA A O 1
ATOM 605 N N . ALA A 1 88 ? -53.372 32.463 66.761 1.00 75.19 88 ALA A N 1
ATOM 606 C CA . ALA A 1 88 ? -53.036 31.070 66.476 1.00 75.19 88 ALA A CA 1
ATOM 607 C C . ALA A 1 88 ? -52.789 30.826 64.975 1.00 75.19 88 ALA A C 1
ATOM 609 O O . ALA A 1 88 ? -51.816 30.165 64.617 1.00 75.19 88 ALA A O 1
ATOM 610 N N . ALA A 1 89 ? -53.612 31.409 64.096 1.00 76.12 89 ALA A N 1
ATOM 611 C CA . ALA A 1 89 ? -53.430 31.321 62.647 1.00 76.12 89 ALA A CA 1
ATOM 612 C C . ALA A 1 89 ? -52.145 32.023 62.166 1.00 76.12 89 ALA A C 1
ATOM 614 O O . ALA A 1 89 ? -51.437 31.484 61.318 1.00 76.12 89 ALA A O 1
ATOM 615 N N . ALA A 1 90 ? -51.806 33.187 62.733 1.00 77.69 90 ALA A N 1
ATOM 616 C CA . ALA A 1 90 ? -50.565 33.899 62.422 1.00 77.69 90 ALA A CA 1
ATOM 617 C C . ALA A 1 90 ? -49.318 33.114 62.866 1.00 77.69 90 ALA A C 1
ATOM 619 O O . ALA A 1 90 ? -48.357 33.004 62.106 1.00 77.69 90 ALA A O 1
ATOM 620 N N . ASN A 1 91 ? -49.356 32.505 64.056 1.00 81.06 91 ASN A N 1
ATOM 621 C CA . ASN A 1 91 ? -48.273 31.651 64.543 1.00 81.06 91 ASN A CA 1
ATOM 622 C C . ASN A 1 91 ? -48.119 30.386 63.685 1.00 81.06 91 ASN A C 1
ATOM 624 O O . ASN A 1 91 ? -46.998 30.033 63.330 1.00 81.06 91 ASN A O 1
ATOM 628 N N . ALA A 1 92 ? -49.224 29.748 63.282 1.00 81.25 92 ALA A N 1
ATOM 629 C CA . ALA A 1 92 ? -49.191 28.599 62.378 1.00 81.25 92 ALA A CA 1
ATOM 630 C C . ALA A 1 92 ? -48.611 28.963 60.998 1.00 81.25 92 ALA A C 1
ATOM 632 O O . ALA A 1 92 ? -47.770 28.234 60.473 1.00 81.25 92 ALA A O 1
ATOM 633 N N . ALA A 1 93 ? -48.994 30.114 60.434 1.00 82.94 93 ALA A N 1
ATOM 634 C CA . ALA A 1 93 ? -48.437 30.610 59.176 1.00 82.94 93 ALA A CA 1
ATOM 635 C C . ALA A 1 93 ? -46.929 30.905 59.284 1.00 82.94 93 ALA A C 1
ATOM 637 O O . ALA A 1 93 ? -46.174 30.558 58.378 1.00 82.94 93 ALA A O 1
ATOM 638 N N . ALA A 1 94 ? -46.474 31.475 60.406 1.00 85.62 94 ALA A N 1
ATOM 639 C CA . ALA A 1 94 ? -45.054 31.706 60.668 1.00 85.62 94 ALA A CA 1
ATOM 640 C C . ALA A 1 94 ? -44.262 30.391 60.803 1.00 85.62 94 ALA A C 1
ATOM 642 O O . ALA A 1 94 ? -43.157 30.286 60.272 1.00 85.62 94 ALA A O 1
ATOM 643 N N . THR A 1 95 ? -44.829 29.366 61.451 1.00 86.62 95 THR A N 1
ATOM 644 C CA . THR A 1 95 ? -44.215 28.029 61.534 1.00 86.62 95 THR A CA 1
ATOM 645 C C . THR A 1 95 ? -44.095 27.375 60.158 1.00 86.62 95 THR A C 1
ATOM 647 O O . THR A 1 95 ? -43.034 26.850 59.826 1.00 86.62 95 THR A O 1
ATOM 650 N N . VAL A 1 96 ? -45.140 27.454 59.327 1.00 88.75 96 VAL A N 1
ATOM 651 C CA . VAL A 1 96 ? -45.113 26.926 57.952 1.00 88.75 96 VAL A CA 1
ATOM 652 C C . VAL A 1 96 ? -44.086 27.671 57.094 1.00 88.75 96 VAL A C 1
ATOM 654 O O . VAL A 1 96 ? -43.331 27.032 56.364 1.00 88.75 96 VAL A O 1
ATOM 657 N N . ALA A 1 97 ? -43.997 28.999 57.213 1.00 88.25 97 ALA A N 1
ATOM 658 C CA . ALA A 1 97 ? -43.007 29.798 56.491 1.00 88.25 97 ALA A CA 1
ATOM 659 C C . ALA A 1 97 ? -41.565 29.437 56.890 1.00 88.25 97 ALA A C 1
ATOM 661 O O . ALA A 1 97 ? -40.711 29.262 56.021 1.00 88.25 97 ALA A O 1
ATOM 662 N N . LEU A 1 98 ? -41.299 29.250 58.189 1.00 89.56 98 LEU A N 1
ATOM 663 C CA . LEU A 1 98 ? -39.985 28.825 58.678 1.00 89.56 98 LEU A CA 1
ATOM 664 C C . LEU A 1 98 ? -39.624 27.418 58.178 1.00 89.56 98 LEU A C 1
ATOM 666 O O . LEU A 1 98 ? -38.493 27.182 57.753 1.00 89.56 98 LEU A O 1
ATOM 670 N N . GLN A 1 99 ? -40.586 26.492 58.174 1.00 90.44 99 GLN A N 1
ATOM 671 C CA . GLN A 1 99 ? -40.384 25.133 57.670 1.00 90.44 99 GLN A CA 1
ATOM 672 C C . GLN A 1 99 ? -40.113 25.117 56.156 1.00 90.44 99 GLN A C 1
ATOM 674 O O . GLN A 1 99 ? -39.226 24.396 55.699 1.00 90.44 99 GLN A O 1
ATOM 679 N N . GLN A 1 100 ? -40.814 25.949 55.378 1.00 90.44 100 GLN A N 1
ATOM 680 C CA . GLN A 1 100 ? -40.549 26.125 53.946 1.00 90.44 100 GLN A CA 1
ATOM 681 C C . GLN A 1 100 ? -39.160 26.721 53.692 1.00 90.44 100 GLN A C 1
ATOM 683 O O . GLN A 1 100 ? -38.448 26.250 52.806 1.00 90.44 100 GLN A O 1
ATOM 688 N N . GLN A 1 101 ? -38.735 27.702 54.493 1.00 91.31 101 GLN A N 1
ATOM 689 C CA . GLN A 1 101 ? -37.400 28.293 54.382 1.00 91.31 101 GLN A CA 1
ATOM 690 C C . GLN A 1 101 ? -36.296 27.264 54.679 1.00 91.31 101 GLN A C 1
ATOM 692 O O . GLN A 1 101 ? -35.311 27.191 53.945 1.00 91.31 101 GLN A O 1
ATOM 697 N N . GLN A 1 102 ? -36.474 26.426 55.704 1.00 92.25 102 GLN A N 1
ATOM 698 C CA . GLN A 1 102 ? -35.536 25.342 56.024 1.00 92.25 102 GLN A CA 1
ATOM 699 C C . GLN A 1 102 ? -35.470 24.285 54.911 1.00 92.25 102 GLN A C 1
ATOM 701 O O . GLN A 1 102 ? -34.380 23.848 54.544 1.00 92.25 102 GLN A O 1
ATOM 706 N N . GLN A 1 103 ? -36.613 23.912 54.324 1.00 90.75 103 GLN A N 1
ATOM 707 C CA . GLN A 1 103 ? -36.651 22.987 53.186 1.00 90.75 103 GLN A CA 1
ATOM 708 C C . GLN A 1 103 ? -35.951 23.562 51.950 1.00 90.75 103 GLN A C 1
ATOM 710 O O . GLN A 1 103 ? -35.193 22.848 51.294 1.00 90.75 103 GLN A O 1
ATOM 715 N N . GLN A 1 104 ? -36.1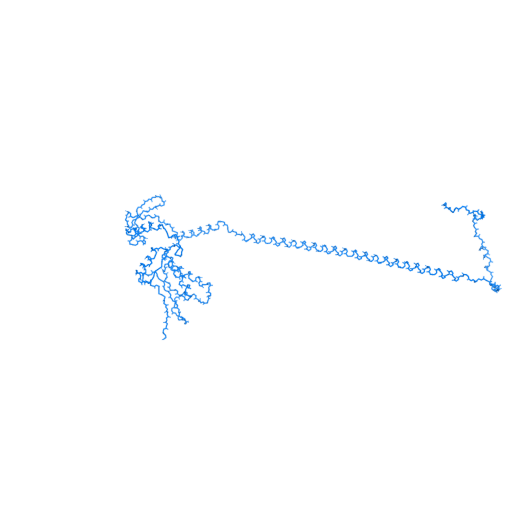48 24.849 51.649 1.00 91.00 104 GLN A N 1
ATOM 716 C CA . GLN A 1 104 ? -35.450 25.518 50.547 1.00 91.00 104 GLN A CA 1
ATOM 717 C C . GLN A 1 104 ? -33.933 25.553 50.773 1.00 91.00 104 GLN A C 1
ATOM 719 O O . GLN A 1 104 ? -33.176 25.266 49.848 1.00 91.00 104 GLN A O 1
ATOM 724 N N . GLN A 1 105 ? -33.479 25.833 51.999 1.00 92.19 105 GLN A N 1
ATOM 725 C CA . GLN A 1 105 ? -32.053 25.803 52.340 1.00 92.19 105 GLN A CA 1
ATOM 726 C C . GLN A 1 105 ? -31.452 24.398 52.189 1.00 92.19 105 GLN A C 1
ATOM 728 O O . GLN A 1 105 ? -30.376 24.258 51.608 1.00 92.19 105 GLN A O 1
ATOM 733 N N . GLN A 1 106 ? -32.154 23.349 52.635 1.00 92.56 106 GLN A N 1
ATOM 734 C CA . GLN A 1 106 ? -31.714 21.963 52.424 1.00 92.56 106 GLN A CA 1
ATOM 735 C C . GLN A 1 106 ? -31.639 21.595 50.939 1.00 92.56 106 GLN A C 1
ATOM 737 O O . GLN A 1 106 ? -30.659 20.986 50.511 1.00 92.56 106 GLN A O 1
ATOM 742 N N . GLN A 1 107 ? -32.634 21.985 50.135 1.00 91.50 107 GLN A N 1
ATOM 743 C CA . GLN A 1 107 ? -32.621 21.725 48.693 1.00 91.50 107 GLN A CA 1
ATOM 744 C C . GLN A 1 107 ? -31.463 22.443 47.990 1.00 91.50 107 GLN A C 1
ATOM 746 O O . GLN A 1 107 ? -30.803 21.840 47.146 1.00 91.50 107 GLN A O 1
ATOM 751 N N . GLN A 1 108 ? -31.166 23.691 48.366 1.00 92.12 108 GLN A N 1
ATOM 752 C CA . GLN A 1 108 ? -30.021 24.429 47.826 1.00 92.12 108 GLN A CA 1
ATOM 753 C C . GLN A 1 108 ? -28.685 23.770 48.193 1.00 92.12 108 GLN A C 1
ATOM 755 O O . GLN A 1 108 ? -27.817 23.638 47.333 1.00 92.12 108 GLN A O 1
ATOM 760 N N . GLN A 1 109 ? -28.526 23.300 49.436 1.00 93.62 109 GLN A N 1
ATOM 761 C CA . GLN A 1 109 ? -27.318 22.580 49.856 1.00 93.62 109 GLN A CA 1
ATOM 762 C C . GLN A 1 109 ? -27.141 21.258 49.098 1.00 93.62 109 GLN A C 1
ATOM 764 O O . GLN A 1 109 ? -26.039 20.958 48.641 1.00 93.62 109 GLN A O 1
ATOM 769 N N . LEU A 1 110 ? -28.221 20.493 48.913 1.00 93.12 110 LEU A N 1
ATOM 770 C CA . LEU A 1 110 ? -28.198 19.251 48.135 1.00 93.12 110 LEU A CA 1
ATOM 771 C C . LEU A 1 110 ? -27.841 19.506 46.667 1.00 93.12 110 LEU A C 1
ATOM 773 O O . LEU A 1 110 ? -27.021 18.782 46.108 1.00 93.12 1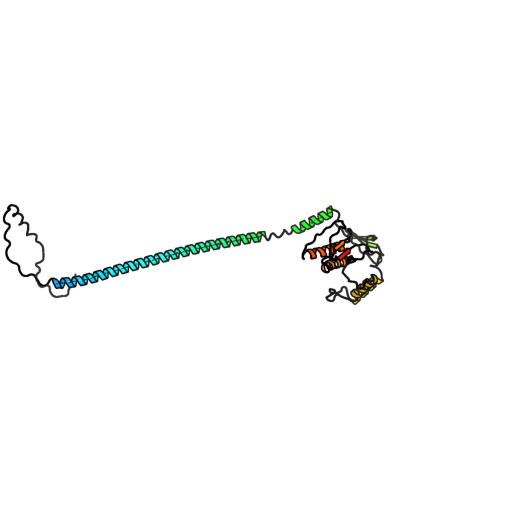10 LEU A O 1
ATOM 777 N N . GLN A 1 111 ? -28.401 20.552 46.051 1.00 92.06 111 GLN A N 1
ATOM 778 C CA . GLN A 1 111 ? -28.053 20.934 44.680 1.00 92.06 111 GLN A CA 1
ATOM 779 C C . GLN A 1 111 ? -26.583 21.346 44.554 1.00 92.06 111 GLN A C 1
ATOM 781 O O . GLN A 1 111 ? -25.916 20.916 43.616 1.00 92.06 111 GLN A O 1
ATOM 786 N N . GLN A 1 112 ? -26.051 22.121 45.506 1.00 91.56 112 GLN A N 1
ATOM 787 C CA . GLN A 1 112 ? -24.631 22.488 45.515 1.00 91.56 112 GLN A CA 1
ATOM 788 C C . GLN A 1 112 ? -23.722 21.263 45.672 1.00 91.56 112 GLN A C 1
ATOM 790 O O . GLN A 1 112 ? -22.737 21.147 44.946 1.00 91.56 112 GLN A O 1
ATOM 795 N N . GLN A 1 113 ? -24.066 20.321 46.558 1.00 92.00 113 GLN A N 1
ATOM 796 C CA . GLN A 1 113 ? -23.311 19.072 46.704 1.00 92.00 113 GLN A CA 1
ATOM 797 C C . GLN A 1 113 ? -23.349 18.227 45.426 1.00 92.00 113 GLN A C 1
ATOM 799 O O . GLN A 1 113 ? -22.311 17.722 45.003 1.00 92.00 113 GLN A O 1
ATOM 804 N N . GLN A 1 114 ? -24.511 18.106 44.778 1.00 91.19 114 GLN A N 1
ATOM 805 C CA . GLN A 1 114 ? -24.635 17.382 43.509 1.00 91.19 114 GLN A CA 1
ATOM 806 C C . GLN A 1 114 ? -23.821 18.044 42.392 1.00 91.19 114 GLN A C 1
ATOM 808 O O . GLN A 1 114 ? -23.133 17.344 41.653 1.00 91.19 114 GLN A O 1
ATOM 813 N N . GLN A 1 115 ? -23.836 19.377 42.291 1.00 89.44 115 GLN A N 1
ATOM 814 C CA . GLN A 1 115 ? -23.018 20.106 41.317 1.00 89.44 115 GLN A CA 1
ATOM 815 C C . GLN A 1 115 ? -21.518 19.922 41.573 1.00 89.44 115 GLN A C 1
ATOM 817 O O . GLN A 1 115 ? -20.771 19.687 40.627 1.00 89.44 115 GLN A O 1
ATOM 822 N N . GLN A 1 116 ? -21.071 19.969 42.832 1.00 89.19 116 GLN A N 1
ATOM 823 C CA . GLN A 1 116 ? -19.669 19.714 43.180 1.00 89.19 116 GLN A CA 1
ATOM 824 C C . GLN A 1 116 ? -19.247 18.278 42.846 1.00 89.19 116 GLN A C 1
ATOM 826 O O . GLN A 1 116 ? -18.176 18.080 42.277 1.00 89.19 116 GLN A O 1
ATOM 831 N N . GLN A 1 117 ? -20.091 17.281 43.135 1.00 88.06 117 GLN A N 1
ATOM 832 C CA . GLN A 1 117 ? -19.821 15.889 42.760 1.00 88.06 117 GLN A CA 1
ATOM 833 C C . GLN A 1 117 ? -19.760 15.709 41.238 1.00 88.06 117 GLN A C 1
ATOM 835 O O . GLN A 1 117 ? -18.856 15.038 40.748 1.00 88.06 117 GLN A O 1
ATOM 840 N N . GLN A 1 118 ? -20.665 16.340 40.482 1.00 85.81 118 GLN A N 1
ATOM 841 C CA . GLN A 1 118 ? -20.634 16.308 39.016 1.00 85.81 118 GLN A CA 1
ATOM 842 C C . GLN A 1 118 ? -19.376 16.980 38.451 1.00 85.81 118 GLN A C 1
ATOM 844 O O . GLN A 1 118 ? -18.766 16.434 37.536 1.00 85.81 118 GLN A O 1
ATOM 849 N N . GLN A 1 119 ? -18.942 18.114 39.012 1.00 82.44 119 GLN A N 1
ATOM 850 C CA . GLN A 1 119 ? -17.698 18.777 38.605 1.00 82.44 119 GLN A CA 1
ATOM 851 C C . GLN A 1 119 ? -16.460 17.923 38.909 1.00 82.44 119 GLN A C 1
ATOM 853 O O . GLN A 1 119 ? -15.581 17.815 38.059 1.00 82.44 119 GLN A O 1
ATOM 858 N N . GLN A 1 120 ? -16.397 17.271 40.075 1.00 80.69 120 GLN A N 1
ATOM 859 C CA . GLN A 1 120 ? -15.296 16.360 40.415 1.00 80.69 120 GLN A CA 1
ATOM 860 C C . GLN A 1 120 ? -15.263 15.130 39.497 1.00 80.69 120 GLN A C 1
ATOM 862 O O . GLN A 1 120 ? -14.190 14.732 39.052 1.00 80.69 120 GLN A O 1
ATOM 867 N N . GLN A 1 121 ? -16.425 14.555 39.163 1.00 76.06 121 GLN A N 1
ATOM 868 C CA . GLN A 1 121 ? -16.514 13.442 38.212 1.00 76.06 121 GLN A CA 1
ATOM 869 C C . GLN A 1 121 ? -16.109 13.861 36.791 1.00 76.06 121 GLN A C 1
ATOM 871 O O . GLN A 1 121 ? -15.416 13.105 36.116 1.00 76.06 121 GLN A O 1
ATOM 876 N N . GLN A 1 122 ? -16.481 15.067 36.345 1.00 67.19 122 GLN A N 1
ATOM 877 C CA . GLN A 1 122 ? -16.049 15.602 35.047 1.00 67.19 122 GLN A CA 1
ATOM 878 C C . GLN A 1 122 ? -14.539 15.870 35.003 1.00 67.19 122 GLN A C 1
ATOM 880 O O . GLN A 1 122 ? -13.904 15.553 34.003 1.00 67.19 122 GLN A O 1
ATOM 885 N N . GLN A 1 123 ? -13.943 16.379 36.087 1.00 63.03 123 GLN A N 1
ATOM 886 C CA . GLN A 1 123 ? -12.491 16.588 36.176 1.00 63.03 123 GLN A CA 1
ATOM 887 C C . GLN A 1 123 ? -11.695 15.274 36.160 1.00 63.03 123 GLN A C 1
ATOM 889 O O . GLN A 1 123 ? -10.598 15.246 35.618 1.00 63.03 123 GLN A O 1
ATOM 894 N N . GLN A 1 124 ? -12.246 14.185 36.706 1.00 61.62 124 GLN A N 1
ATOM 895 C CA . GLN A 1 124 ? -11.627 12.853 36.641 1.00 61.62 124 GLN A CA 1
ATOM 896 C C . GLN A 1 124 ? -11.766 12.187 35.261 1.00 61.62 124 GLN A C 1
ATOM 898 O O . GLN A 1 124 ? -10.979 11.309 34.927 1.00 61.62 124 GLN A O 1
ATOM 903 N N . GLN A 1 125 ? -12.759 12.579 34.455 1.00 58.34 125 GLN A N 1
ATOM 904 C CA . GLN A 1 125 ? -12.971 12.028 33.110 1.00 58.34 125 GLN A CA 1
ATOM 905 C C . GLN A 1 125 ? -12.166 12.744 32.013 1.00 58.34 125 GLN A C 1
ATOM 907 O O . GLN A 1 125 ? -11.996 12.177 30.937 1.00 58.34 125 GLN A O 1
ATOM 912 N N . ASP A 1 126 ? -11.636 13.943 32.279 1.00 54.75 126 ASP A N 1
ATOM 913 C CA . ASP A 1 126 ? -10.758 14.695 31.364 1.00 54.75 126 ASP A CA 1
ATOM 914 C C . ASP A 1 126 ? -9.264 14.476 31.694 1.00 54.75 126 ASP A C 1
ATOM 916 O O . ASP A 1 126 ? -8.434 15.368 31.516 1.00 54.75 126 ASP A O 1
ATOM 920 N N . GLU A 1 127 ? -8.892 13.276 32.169 1.00 64.06 127 GLU A N 1
ATOM 921 C CA . GLU A 1 127 ? -7.499 12.796 32.152 1.00 64.06 127 GLU A CA 1
ATOM 922 C C . GLU A 1 127 ? -7.085 12.530 30.700 1.00 64.06 127 GLU A C 1
ATOM 924 O O . GLU A 1 127 ? -6.961 11.401 30.217 1.00 64.06 127 GLU A O 1
ATOM 929 N N . ARG A 1 128 ? -6.893 13.617 29.958 1.00 67.62 128 ARG A N 1
ATOM 930 C CA . ARG A 1 128 ? -6.203 13.580 28.680 1.00 67.62 128 ARG A CA 1
ATOM 931 C C . ARG A 1 128 ? -4.808 13.026 28.963 1.00 67.62 128 ARG A C 1
ATOM 933 O O . ARG A 1 128 ? -4.066 13.607 29.755 1.00 67.62 128 ARG A O 1
ATOM 940 N N . LEU A 1 129 ? -4.488 11.875 28.365 1.00 73.56 129 LEU A N 1
ATOM 941 C CA . LEU A 1 129 ? -3.159 11.272 28.473 1.00 73.56 129 LEU A CA 1
ATOM 942 C C . LEU A 1 129 ? -2.106 12.363 28.215 1.00 73.56 129 LEU A C 1
ATOM 944 O O . LEU A 1 129 ? -2.296 13.130 27.266 1.00 73.56 129 LEU A O 1
ATOM 948 N N . PRO A 1 130 ? -1.041 12.459 29.035 1.00 80.62 130 PRO A N 1
ATOM 949 C CA . PRO A 1 130 ? -0.010 13.472 28.844 1.00 80.62 130 PRO A CA 1
ATOM 950 C C . PRO A 1 130 ? 0.490 13.464 27.398 1.00 80.62 130 PRO A C 1
ATOM 952 O O . PRO A 1 130 ? 0.609 12.388 26.812 1.00 80.62 130 PRO A O 1
ATOM 955 N N . ASP A 1 131 ? 0.830 14.625 26.834 1.00 76.56 131 ASP A N 1
ATOM 956 C CA . ASP A 1 131 ? 1.328 14.710 25.450 1.00 76.56 131 ASP A CA 1
ATOM 957 C C . ASP A 1 131 ? 2.529 13.767 25.214 1.00 76.56 131 ASP A C 1
ATOM 959 O O . ASP A 1 131 ? 2.663 13.161 24.150 1.00 76.56 131 ASP A O 1
ATOM 963 N N . GLU A 1 132 ? 3.347 13.551 26.251 1.00 86.25 132 GLU A N 1
ATOM 964 C CA . GLU A 1 132 ? 4.497 12.640 26.231 1.00 86.25 132 GLU A CA 1
ATOM 965 C C . GLU A 1 132 ? 4.130 11.144 26.239 1.00 86.25 132 GLU A C 1
ATOM 967 O O . GLU A 1 132 ? 4.971 10.293 25.957 1.00 86.25 132 GLU A O 1
ATOM 972 N N . PHE A 1 133 ? 2.889 10.771 26.561 1.00 89.12 133 PHE A N 1
ATOM 973 C CA . PHE A 1 133 ? 2.481 9.366 26.639 1.00 89.12 133 PHE A CA 1
ATOM 974 C C . PHE A 1 133 ? 2.645 8.658 25.289 1.00 89.12 133 PHE A C 1
ATOM 976 O O . PHE A 1 133 ? 3.236 7.579 25.206 1.00 89.12 133 PHE A O 1
ATOM 983 N N . TYR A 1 134 ? 2.149 9.280 24.217 1.00 88.94 134 TYR A N 1
ATOM 984 C CA . TYR A 1 134 ? 2.208 8.697 22.878 1.00 88.94 134 TYR A CA 1
ATOM 985 C C . TYR A 1 134 ? 3.626 8.708 22.302 1.00 88.94 134 TYR A C 1
ATOM 987 O O . TYR A 1 134 ? 4.005 7.746 21.630 1.00 88.94 134 TYR A O 1
ATOM 995 N N . SER A 1 135 ? 4.424 9.744 22.588 1.00 91.12 135 SER A N 1
ATOM 996 C CA . SER A 1 135 ? 5.833 9.776 22.178 1.00 91.12 135 SER A CA 1
ATOM 997 C C . SER A 1 135 ? 6.637 8.695 22.895 1.00 91.12 135 SER A C 1
ATOM 999 O O . SER A 1 135 ? 7.324 7.921 22.236 1.00 91.12 135 SER A O 1
ATOM 1001 N N . ASN A 1 136 ? 6.458 8.543 24.210 1.00 95.19 136 ASN A N 1
ATOM 1002 C CA . ASN A 1 136 ? 7.148 7.522 24.999 1.00 95.19 136 ASN A CA 1
ATOM 1003 C C . ASN A 1 136 ? 6.787 6.103 24.536 1.00 95.19 136 ASN A C 1
ATOM 1005 O O . ASN A 1 136 ? 7.655 5.232 24.459 1.00 95.19 136 ASN A O 1
ATOM 1009 N N . LEU A 1 137 ? 5.521 5.862 24.178 1.00 94.31 137 LEU A N 1
ATOM 1010 C CA . LEU A 1 137 ? 5.089 4.584 23.611 1.00 94.31 137 LEU A CA 1
ATOM 1011 C C . LEU A 1 137 ? 5.756 4.304 22.255 1.00 94.31 137 LEU A C 1
ATOM 1013 O O . LEU A 1 137 ? 6.214 3.183 22.013 1.00 94.31 137 LEU A O 1
ATOM 1017 N N . ALA A 1 138 ? 5.819 5.305 21.374 1.00 93.81 138 ALA A N 1
ATOM 1018 C CA . ALA A 1 138 ? 6.482 5.179 20.081 1.00 93.81 138 ALA A CA 1
ATOM 1019 C C . ALA A 1 138 ? 7.983 4.904 20.253 1.00 93.81 138 ALA A C 1
ATOM 1021 O O . ALA A 1 138 ? 8.502 3.961 19.656 1.00 93.81 138 ALA A O 1
ATOM 1022 N N . ASP A 1 139 ? 8.662 5.652 21.122 1.00 96.25 139 ASP A N 1
ATOM 1023 C CA . ASP A 1 139 ? 10.090 5.490 21.395 1.00 96.25 139 ASP A CA 1
ATOM 1024 C C . ASP A 1 139 ? 10.411 4.119 21.986 1.00 96.25 139 ASP A C 1
ATOM 1026 O O . ASP A 1 139 ? 11.356 3.466 21.536 1.00 96.25 139 ASP A O 1
ATOM 1030 N N . ALA A 1 140 ? 9.585 3.628 22.914 1.00 96.69 140 ALA A N 1
ATOM 1031 C CA . ALA A 1 140 ? 9.711 2.278 23.451 1.00 96.69 140 ALA A CA 1
ATOM 1032 C C . ALA A 1 140 ? 9.600 1.214 22.344 1.00 96.69 140 ALA A C 1
ATOM 1034 O O . ALA A 1 140 ? 10.419 0.295 22.284 1.00 96.69 140 ALA A O 1
ATOM 1035 N N . LYS A 1 141 ? 8.646 1.360 21.413 1.00 96.62 141 LYS A N 1
ATOM 1036 C CA . LYS A 1 141 ? 8.507 0.445 20.267 1.00 96.62 141 LYS A CA 1
ATOM 1037 C C . LYS A 1 141 ? 9.655 0.537 19.272 1.00 96.62 141 LYS A C 1
ATOM 1039 O O . LYS A 1 141 ? 10.086 -0.484 18.737 1.00 96.62 141 LYS A O 1
ATOM 1044 N N . LEU A 1 142 ? 10.201 1.726 19.040 1.00 97.25 142 LEU A N 1
ATOM 1045 C CA . LEU A 1 142 ? 11.393 1.880 18.210 1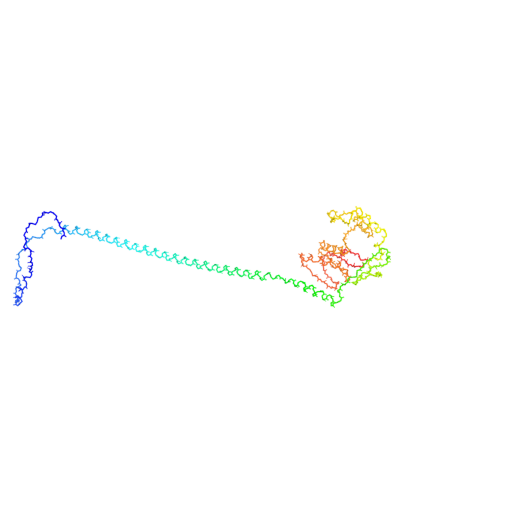.00 97.25 142 LEU A CA 1
ATOM 1046 C C . LEU A 1 142 ? 12.633 1.279 18.887 1.00 97.25 142 LEU A C 1
ATOM 1048 O O . LEU A 1 142 ? 13.463 0.679 18.202 1.00 97.25 142 LEU A O 1
ATOM 1052 N N . ALA A 1 143 ? 12.767 1.418 20.208 1.00 97.38 143 ALA A N 1
ATOM 1053 C CA . ALA A 1 143 ? 13.841 0.805 20.985 1.00 97.38 143 ALA A CA 1
ATOM 1054 C C . ALA A 1 143 ? 13.774 -0.728 20.931 1.00 97.38 143 ALA A C 1
ATOM 1056 O O . ALA A 1 143 ? 14.797 -1.360 20.685 1.00 97.38 143 ALA A O 1
ATOM 1057 N N . GLU A 1 144 ? 12.578 -1.311 21.052 1.00 97.81 144 GLU A N 1
ATOM 1058 C CA . GLU A 1 144 ? 12.323 -2.750 20.875 1.00 97.81 144 GLU A CA 1
ATOM 1059 C C . GLU A 1 144 ? 12.781 -3.235 19.488 1.00 97.81 144 GLU A C 1
ATOM 1061 O O . GLU A 1 144 ? 13.616 -4.132 19.386 1.00 97.81 144 GLU A O 1
ATOM 1066 N N . LEU A 1 145 ? 12.344 -2.574 18.407 1.00 97.75 145 LEU A N 1
ATOM 1067 C CA . LEU A 1 145 ? 12.751 -2.929 17.038 1.00 97.75 145 LEU A CA 1
ATOM 1068 C C . LEU A 1 145 ? 14.270 -2.851 16.821 1.00 97.75 145 LEU A C 1
ATOM 1070 O O . LEU A 1 145 ? 14.826 -3.644 16.055 1.00 97.75 145 LEU A O 1
ATOM 1074 N N . ARG A 1 146 ? 14.940 -1.880 17.456 1.00 97.56 146 ARG A N 1
ATOM 1075 C CA . ARG A 1 146 ? 16.402 -1.732 17.399 1.00 97.56 146 ARG A CA 1
ATOM 1076 C C . ARG A 1 146 ? 17.108 -2.818 18.203 1.00 97.56 146 ARG A C 1
ATOM 1078 O O . ARG A 1 146 ? 18.065 -3.388 17.693 1.00 97.56 146 ARG A O 1
ATOM 1085 N N . ALA A 1 147 ? 16.623 -3.126 19.405 1.00 97.75 147 ALA A N 1
ATOM 1086 C CA . ALA A 1 147 ? 17.166 -4.185 20.253 1.00 97.75 147 ALA A CA 1
ATOM 1087 C C . ALA A 1 147 ? 17.068 -5.565 19.582 1.00 97.75 147 ALA A C 1
ATOM 1089 O O . ALA A 1 147 ? 17.991 -6.366 19.680 1.00 97.75 147 ALA A O 1
ATOM 1090 N N . GLU A 1 148 ? 15.993 -5.812 18.832 1.00 97.88 148 GLU A N 1
ATOM 1091 C CA . GLU A 1 148 ? 15.802 -7.039 18.050 1.00 97.88 148 GLU A CA 1
ATOM 1092 C C . GLU A 1 148 ? 16.574 -7.064 16.719 1.00 97.88 148 GLU A C 1
ATOM 1094 O O . GLU A 1 148 ? 16.529 -8.060 15.998 1.00 97.88 148 GLU A O 1
ATOM 1099 N N . GLY A 1 149 ? 17.239 -5.970 16.331 1.00 97.06 149 GLY A N 1
ATOM 1100 C CA . GLY A 1 149 ? 17.944 -5.874 15.049 1.00 97.06 149 GLY A CA 1
ATOM 1101 C C . GLY A 1 149 ? 17.029 -5.873 13.816 1.00 97.06 149 GLY A C 1
ATOM 1102 O O . GLY A 1 149 ? 17.500 -6.086 12.701 1.00 97.06 149 GLY A O 1
ATOM 1103 N N . ARG A 1 150 ? 15.721 -5.632 13.987 1.00 97.00 150 ARG A N 1
ATOM 1104 C CA . ARG A 1 150 ? 14.727 -5.595 12.894 1.00 97.00 150 ARG A CA 1
ATOM 1105 C C . ARG A 1 150 ? 14.369 -4.181 12.446 1.00 97.00 150 ARG A C 1
ATOM 1107 O O . ARG A 1 150 ? 13.570 -4.013 11.521 1.00 97.00 150 ARG A O 1
ATOM 1114 N N . TYR A 1 151 ? 14.941 -3.165 13.088 1.00 97.31 151 TYR A N 1
ATOM 1115 C CA . TYR A 1 151 ? 14.828 -1.781 12.650 1.00 97.31 151 TYR A CA 1
ATOM 1116 C C . TYR A 1 151 ? 15.444 -1.613 11.256 1.00 97.31 151 TYR A C 1
ATOM 1118 O O . TYR A 1 151 ? 16.589 -1.992 11.015 1.00 97.31 151 TYR A O 1
ATOM 1126 N N . ARG A 1 152 ? 14.682 -1.038 10.324 1.00 96.19 152 ARG A N 1
ATOM 1127 C CA . ARG A 1 152 ? 15.092 -0.909 8.923 1.00 96.19 152 ARG A CA 1
ATOM 1128 C C . ARG A 1 152 ? 15.626 0.492 8.653 1.00 96.19 152 ARG A C 1
ATOM 1130 O O . ARG A 1 152 ? 14.931 1.476 8.884 1.00 96.19 152 ARG A O 1
ATOM 1137 N N . VAL A 1 153 ? 16.833 0.563 8.101 1.00 94.19 153 VAL A N 1
ATOM 1138 C CA . VAL A 1 153 ? 17.386 1.772 7.480 1.00 94.19 153 VAL A CA 1
ATOM 1139 C C . VAL A 1 153 ? 17.400 1.531 5.977 1.00 94.19 153 VAL A C 1
ATOM 1141 O O . VAL A 1 153 ? 17.995 0.560 5.511 1.00 94.19 153 VAL A O 1
ATOM 1144 N N . PHE A 1 154 ? 16.693 2.363 5.217 1.00 94.81 154 PHE A N 1
ATOM 1145 C CA . PHE A 1 154 ? 16.550 2.157 3.778 1.00 94.81 154 PHE A CA 1
ATOM 1146 C C . PHE A 1 154 ? 17.767 2.678 3.014 1.00 94.81 154 PHE A C 1
ATOM 1148 O O . PHE A 1 154 ? 18.269 3.765 3.291 1.00 94.81 154 PHE A O 1
ATOM 1155 N N . ALA A 1 155 ? 18.223 1.902 2.030 1.00 93.81 155 ALA A N 1
ATOM 1156 C CA . ALA A 1 155 ? 19.263 2.332 1.108 1.00 93.81 155 ALA A CA 1
ATOM 1157 C C . ALA A 1 155 ? 18.670 3.266 0.043 1.00 93.81 155 ALA A C 1
ATOM 1159 O O . ALA A 1 155 ? 17.750 2.885 -0.685 1.00 93.81 155 ALA A O 1
ATOM 1160 N N . THR A 1 156 ? 19.218 4.474 -0.073 1.00 95.44 156 THR A N 1
ATOM 1161 C CA . THR A 1 156 ? 18.779 5.464 -1.063 1.00 95.44 156 THR A CA 1
ATOM 1162 C C . THR A 1 156 ? 19.463 5.203 -2.402 1.00 95.44 156 THR A C 1
ATOM 1164 O O . THR A 1 156 ? 20.649 5.489 -2.574 1.00 95.44 156 THR A O 1
ATOM 1167 N N . LEU A 1 157 ? 18.718 4.644 -3.357 1.00 94.81 157 LEU A N 1
ATOM 1168 C CA . LEU A 1 157 ? 19.221 4.243 -4.672 1.00 94.81 157 LEU A CA 1
ATOM 1169 C C . LEU A 1 157 ? 18.490 4.982 -5.796 1.00 94.81 157 LEU A C 1
ATOM 1171 O O . LEU A 1 157 ? 17.263 5.059 -5.804 1.00 94.81 157 LEU A O 1
ATOM 1175 N N . LYS A 1 158 ? 19.240 5.424 -6.805 1.00 94.38 158 LYS A N 1
ATOM 1176 C CA . LYS A 1 158 ? 18.721 5.937 -8.075 1.00 94.38 158 LYS A CA 1
ATOM 1177 C C . LYS A 1 158 ? 19.133 4.993 -9.207 1.00 94.38 158 LYS A C 1
ATOM 1179 O O . LYS A 1 158 ? 20.300 4.946 -9.593 1.00 94.38 158 LYS A O 1
ATOM 1184 N N . ARG A 1 159 ? 18.178 4.217 -9.735 1.00 92.44 159 ARG A N 1
ATOM 1185 C CA . ARG A 1 159 ? 18.388 3.360 -10.919 1.00 92.44 159 ARG A CA 1
ATOM 1186 C C . ARG A 1 159 ? 18.293 4.221 -12.176 1.00 92.44 159 ARG A C 1
ATOM 1188 O O . ARG A 1 159 ? 17.214 4.695 -12.515 1.00 92.44 159 ARG A O 1
ATOM 1195 N N . GLU A 1 160 ? 19.413 4.445 -12.853 1.00 89.31 160 GLU A N 1
ATOM 1196 C CA . GLU A 1 160 ? 19.482 5.351 -14.003 1.00 89.31 160 GLU A CA 1
ATOM 1197 C C . GLU A 1 160 ? 19.490 4.562 -15.319 1.00 89.31 160 GLU A C 1
ATOM 1199 O O . GLU A 1 160 ? 20.303 3.657 -15.493 1.00 89.31 160 GLU A O 1
ATOM 1204 N N . LYS A 1 161 ? 18.624 4.935 -16.273 1.00 85.44 161 LYS A N 1
ATOM 1205 C CA . LYS A 1 161 ? 18.531 4.286 -17.597 1.00 85.44 161 LYS A CA 1
ATOM 1206 C C . LYS A 1 161 ? 19.864 4.274 -18.358 1.00 85.44 161 LYS A C 1
ATOM 1208 O O . LYS A 1 161 ? 20.181 3.308 -19.039 1.00 85.44 161 LYS A O 1
ATOM 1213 N N . GLY A 1 162 ? 20.646 5.349 -18.239 1.00 81.75 162 GLY A N 1
ATOM 1214 C CA . GLY A 1 162 ? 21.908 5.527 -18.964 1.00 81.75 162 GLY A CA 1
ATOM 1215 C C . GLY A 1 162 ? 23.118 4.812 -18.360 1.00 81.75 162 GLY A C 1
ATOM 1216 O O . GLY A 1 162 ? 24.142 4.724 -19.027 1.00 81.75 162 GLY A O 1
ATOM 1217 N N . LEU A 1 163 ? 23.021 4.300 -17.126 1.00 88.00 163 LEU A N 1
ATOM 1218 C CA . LEU A 1 163 ? 24.113 3.538 -16.509 1.00 88.00 163 LEU A CA 1
ATOM 1219 C C . LEU A 1 163 ? 24.135 2.065 -16.933 1.00 88.00 163 LEU A C 1
ATOM 1221 O O . LEU A 1 163 ? 25.170 1.420 -16.802 1.00 88.00 163 LEU A O 1
ATOM 1225 N N . GLY A 1 164 ? 23.017 1.548 -17.448 1.00 86.56 164 GLY A N 1
ATOM 1226 C CA . GLY A 1 164 ? 22.828 0.129 -17.737 1.00 86.56 164 GLY A CA 1
ATOM 1227 C C . GLY A 1 164 ? 22.369 -0.657 -16.506 1.00 86.56 164 GLY A C 1
ATOM 1228 O O . GLY A 1 164 ? 22.864 -0.469 -15.395 1.00 86.56 164 GLY A O 1
ATOM 1229 N N . LEU A 1 165 ? 21.401 -1.556 -16.689 1.00 89.69 165 LEU A N 1
ATOM 1230 C CA . LEU A 1 165 ? 20.984 -2.473 -15.628 1.00 89.69 165 LEU A CA 1
ATOM 1231 C C . LEU A 1 165 ? 22.065 -3.543 -15.382 1.00 89.69 165 LEU A C 1
ATOM 1233 O O . LEU A 1 165 ? 22.681 -4.002 -16.343 1.00 89.69 165 LEU A O 1
ATOM 1237 N N . PRO A 1 166 ? 22.284 -3.979 -14.126 1.00 93.56 166 PRO A N 1
ATOM 1238 C CA . PRO A 1 166 ? 21.542 -3.619 -12.913 1.00 93.56 166 PRO A CA 1
ATOM 1239 C C . PRO A 1 166 ? 22.243 -2.534 -12.063 1.00 93.56 166 PRO A C 1
ATOM 1241 O O . PRO A 1 166 ? 22.180 -2.577 -10.833 1.00 93.56 166 PRO A O 1
ATOM 1244 N N . LEU A 1 167 ? 22.942 -1.572 -12.679 1.00 95.69 167 LEU A N 1
ATOM 1245 C CA . LEU A 1 167 ? 23.664 -0.525 -11.949 1.00 95.69 167 LEU A CA 1
ATOM 1246 C C . LEU A 1 167 ? 22.727 0.570 -11.414 1.00 95.69 167 LEU A C 1
ATOM 1248 O O . LEU A 1 167 ? 21.705 0.917 -12.012 1.00 95.69 167 LEU A O 1
ATOM 1252 N N . ALA A 1 168 ? 23.101 1.141 -10.271 1.00 95.94 168 ALA A N 1
ATOM 1253 C CA . ALA A 1 168 ? 22.419 2.264 -9.642 1.00 95.94 168 ALA A CA 1
ATOM 1254 C C . ALA A 1 168 ? 23.414 3.197 -8.950 1.00 95.94 168 ALA A C 1
ATOM 1256 O O . ALA A 1 168 ? 24.512 2.797 -8.567 1.00 95.94 168 ALA A O 1
ATOM 1257 N N . ARG A 1 169 ? 23.001 4.445 -8.746 1.00 95.50 169 ARG A N 1
ATOM 1258 C CA . ARG A 1 169 ? 23.709 5.412 -7.910 1.00 95.50 169 ARG A CA 1
ATOM 1259 C C . ARG A 1 169 ? 23.191 5.308 -6.479 1.00 95.50 169 ARG A C 1
ATOM 1261 O O . ARG A 1 169 ? 21.998 5.480 -6.239 1.00 95.50 169 ARG A O 1
ATOM 1268 N N . PHE A 1 170 ? 24.074 4.987 -5.545 1.00 95.62 170 PHE A N 1
ATOM 1269 C CA . PHE A 1 170 ? 23.793 4.940 -4.116 1.00 95.62 170 PHE A CA 1
ATOM 1270 C C . PHE A 1 170 ? 24.178 6.261 -3.461 1.00 95.62 170 PHE A C 1
ATOM 1272 O O . PHE A 1 170 ? 25.321 6.701 -3.596 1.00 95.62 170 PHE A O 1
ATOM 1279 N N . HIS A 1 171 ? 23.230 6.856 -2.739 1.00 94.38 171 HIS A N 1
ATOM 1280 C CA . HIS A 1 171 ? 23.439 8.054 -1.934 1.00 94.38 171 HIS A CA 1
ATOM 1281 C C . HIS A 1 171 ? 23.632 7.634 -0.478 1.00 94.38 171 HIS A C 1
ATOM 1283 O O . HIS A 1 171 ? 22.693 7.201 0.194 1.00 94.38 171 HIS A O 1
ATOM 1289 N N . SER A 1 172 ? 24.870 7.734 -0.011 1.00 89.88 172 SER A N 1
ATOM 1290 C CA . SER A 1 172 ? 25.231 7.407 1.363 1.00 89.88 172 SER A CA 1
ATOM 1291 C C . SER A 1 172 ? 24.802 8.518 2.327 1.00 89.88 172 SER A C 1
ATOM 1293 O O . SER A 1 172 ? 24.639 9.676 1.942 1.00 89.88 172 SER A O 1
ATOM 1295 N N . ALA A 1 173 ? 24.643 8.170 3.606 1.00 87.94 173 ALA A N 1
ATOM 1296 C CA . ALA A 1 173 ? 24.267 9.113 4.660 1.00 87.94 173 ALA A CA 1
ATOM 1297 C C . ALA A 1 173 ? 25.307 10.232 4.873 1.00 87.94 173 ALA A C 1
ATOM 1299 O O . ALA A 1 173 ? 24.960 11.307 5.350 1.00 87.94 173 ALA A O 1
ATOM 1300 N N . ASP A 1 174 ? 26.567 10.003 4.489 1.00 89.00 174 ASP A N 1
ATOM 1301 C CA . ASP A 1 174 ? 27.644 11.003 4.505 1.00 89.00 174 ASP A CA 1
ATOM 1302 C C . ASP A 1 174 ? 27.638 11.931 3.272 1.00 89.00 174 ASP A C 1
ATOM 1304 O O . ASP A 1 174 ? 28.578 12.698 3.069 1.00 89.00 174 ASP A O 1
ATOM 1308 N N . GLY A 1 175 ? 26.595 11.860 2.438 1.00 89.12 175 GLY A N 1
ATOM 1309 C CA . GLY A 1 175 ? 26.420 12.697 1.250 1.00 89.12 175 GLY A CA 1
ATOM 1310 C C . GLY A 1 175 ? 27.235 12.253 0.034 1.00 89.12 175 GLY A C 1
ATOM 1311 O O . GLY A 1 175 ? 27.197 12.923 -0.996 1.00 89.12 175 GLY A O 1
ATOM 1312 N N . LYS A 1 176 ? 27.969 11.135 0.116 1.00 91.19 176 LYS A N 1
ATOM 1313 C CA . LYS A 1 176 ? 28.726 10.595 -1.020 1.00 91.19 176 LYS A CA 1
ATOM 1314 C C . LYS A 1 176 ? 27.833 9.818 -1.979 1.00 91.19 176 LYS A C 1
ATOM 1316 O O . LYS A 1 176 ? 26.916 9.108 -1.563 1.00 91.19 176 LYS A O 1
ATOM 1321 N N . GLU A 1 177 ? 28.183 9.880 -3.259 1.00 93.44 177 GLU A N 1
ATOM 1322 C CA . GLU A 1 177 ? 27.555 9.091 -4.314 1.00 93.44 177 GLU A CA 1
ATOM 1323 C C . GLU A 1 177 ? 28.509 8.027 -4.847 1.00 93.44 177 GLU A C 1
ATOM 1325 O O . GLU A 1 177 ? 29.640 8.334 -5.221 1.00 93.44 177 GLU A O 1
ATOM 1330 N N . ASN A 1 178 ? 28.039 6.783 -4.928 1.00 93.88 178 ASN A N 1
ATOM 1331 C CA . ASN A 1 178 ? 28.805 5.670 -5.488 1.00 93.88 178 ASN A CA 1
ATOM 1332 C C . ASN A 1 178 ? 27.959 4.886 -6.488 1.00 93.88 178 ASN A C 1
ATOM 1334 O O . ASN A 1 178 ? 26.747 4.758 -6.314 1.00 93.88 178 ASN A O 1
ATOM 1338 N N . ILE A 1 179 ? 28.594 4.322 -7.513 1.00 95.75 179 ILE A N 1
ATOM 1339 C CA . ILE A 1 179 ? 27.923 3.373 -8.404 1.00 95.75 179 ILE A CA 1
ATOM 1340 C C . ILE A 1 179 ? 27.958 1.986 -7.766 1.00 95.75 179 ILE A C 1
ATOM 1342 O O . ILE A 1 179 ? 29.011 1.525 -7.328 1.00 95.75 179 ILE A O 1
ATOM 1346 N N . VAL A 1 180 ? 26.800 1.332 -7.709 1.00 95.94 180 VAL A N 1
ATOM 1347 C CA . VAL A 1 180 ? 26.610 0.008 -7.110 1.00 95.94 180 VAL A CA 1
ATOM 1348 C C . VAL A 1 180 ? 25.828 -0.907 -8.047 1.00 95.94 180 VAL A C 1
ATOM 1350 O O . VAL A 1 180 ? 25.025 -0.448 -8.858 1.00 95.94 180 VAL A O 1
ATOM 1353 N N . THR A 1 181 ? 26.028 -2.213 -7.900 1.00 96.44 181 THR A N 1
ATOM 1354 C CA . THR A 1 181 ? 25.258 -3.248 -8.603 1.00 96.44 181 THR A CA 1
ATOM 1355 C C . THR A 1 181 ? 24.088 -3.699 -7.731 1.00 96.44 181 THR A C 1
ATOM 1357 O O . THR A 1 181 ? 24.294 -4.138 -6.598 1.00 96.44 181 THR A O 1
ATOM 1360 N N . VAL A 1 182 ? 22.857 -3.609 -8.238 1.00 96.00 182 VAL A N 1
ATOM 1361 C CA . VAL A 1 182 ? 21.644 -3.978 -7.493 1.00 96.00 182 VAL A CA 1
ATOM 1362 C C . VAL A 1 182 ? 21.314 -5.456 -7.701 1.00 96.00 182 VAL A C 1
ATOM 1364 O O . VAL A 1 182 ? 20.887 -5.853 -8.778 1.00 96.00 182 VAL A O 1
ATOM 1367 N N . TRP A 1 183 ? 21.441 -6.260 -6.644 1.00 96.50 183 TRP A N 1
ATOM 1368 C CA . TRP A 1 183 ? 21.152 -7.706 -6.669 1.00 96.50 183 TRP A CA 1
ATOM 1369 C C . TRP A 1 183 ? 19.813 -8.104 -6.032 1.00 96.50 183 TRP A C 1
ATOM 1371 O O . TRP A 1 183 ? 19.424 -9.264 -6.087 1.00 96.50 183 TRP A O 1
ATOM 1381 N N . CYS A 1 184 ? 19.101 -7.155 -5.425 1.00 95.94 184 CYS A N 1
ATOM 1382 C CA . CYS A 1 184 ? 17.849 -7.390 -4.696 1.00 95.94 184 CYS A CA 1
ATOM 1383 C C . CYS A 1 184 ? 16.624 -6.747 -5.368 1.00 95.94 184 CYS A C 1
ATOM 1385 O O . CYS A 1 184 ? 15.622 -6.474 -4.709 1.00 95.94 184 CYS A O 1
ATOM 1387 N N . SER A 1 185 ? 16.711 -6.436 -6.665 1.00 95.06 185 SER A N 1
ATOM 1388 C CA . SER A 1 185 ? 15.595 -5.840 -7.402 1.00 95.06 185 SER A CA 1
ATOM 1389 C C . SER A 1 185 ? 14.578 -6.897 -7.828 1.00 95.06 185 SER A C 1
ATOM 1391 O O . SER A 1 185 ? 14.956 -7.975 -8.274 1.00 95.06 185 SER A O 1
ATOM 1393 N N . ASN A 1 186 ? 13.295 -6.532 -7.787 1.00 96.00 186 ASN A N 1
ATOM 1394 C CA . ASN A 1 186 ? 12.203 -7.327 -8.357 1.00 96.00 186 ASN A CA 1
ATOM 1395 C C . ASN A 1 186 ? 11.885 -6.948 -9.816 1.00 96.00 186 ASN A C 1
ATOM 1397 O O . ASN A 1 186 ? 10.917 -7.440 -10.389 1.00 96.00 186 ASN A O 1
ATOM 1401 N N . ASP A 1 187 ? 12.674 -6.065 -10.431 1.00 95.69 187 ASP A N 1
ATOM 1402 C CA . ASP A 1 187 ? 12.619 -5.797 -11.870 1.00 95.69 187 ASP A CA 1
ATOM 1403 C C . ASP A 1 187 ? 13.404 -6.879 -12.627 1.00 95.69 187 ASP A C 1
ATOM 1405 O O . ASP A 1 187 ? 14.466 -6.630 -13.196 1.00 95.69 187 ASP A O 1
ATOM 1409 N N . TYR A 1 188 ? 12.901 -8.113 -12.552 1.00 95.75 188 TYR A N 1
ATOM 1410 C CA . TYR A 1 188 ? 13.637 -9.333 -12.901 1.00 95.75 188 TYR A CA 1
ATOM 1411 C C . TYR A 1 188 ? 14.174 -9.359 -14.332 1.00 95.75 188 TYR A C 1
ATOM 1413 O O . TYR A 1 188 ? 15.245 -9.901 -14.585 1.00 95.75 188 TYR A O 1
ATOM 1421 N N . LEU A 1 189 ? 13.416 -8.782 -15.263 1.00 95.62 189 LEU A N 1
ATOM 1422 C CA . LEU A 1 189 ? 13.744 -8.751 -16.687 1.00 95.62 189 LEU A CA 1
ATOM 1423 C C . LEU A 1 189 ? 14.223 -7.366 -17.144 1.00 95.62 189 LEU A C 1
ATOM 1425 O O . LEU A 1 189 ? 14.436 -7.153 -18.334 1.00 95.62 189 LEU A O 1
ATOM 1429 N N . GLY A 1 190 ? 14.366 -6.408 -16.221 1.00 94.25 190 GLY A N 1
ATOM 1430 C CA . GLY A 1 190 ? 14.766 -5.042 -16.551 1.00 94.25 190 GLY A CA 1
ATOM 1431 C C . GLY A 1 190 ? 13.733 -4.256 -17.363 1.00 94.25 190 GLY A C 1
ATOM 1432 O O . GLY A 1 190 ? 14.080 -3.292 -18.053 1.00 94.25 190 GLY A O 1
ATOM 1433 N N . MET A 1 191 ? 12.460 -4.654 -17.302 1.00 96.06 191 MET A N 1
ATOM 1434 C CA . MET A 1 191 ? 11.393 -4.063 -18.113 1.00 96.06 191 MET A CA 1
ATOM 1435 C C . MET A 1 191 ? 11.126 -2.607 -17.746 1.00 96.06 191 MET A C 1
ATOM 1437 O O . MET A 1 191 ? 10.658 -1.848 -18.593 1.00 96.06 191 MET A O 1
ATOM 1441 N N . SER A 1 192 ? 11.497 -2.172 -16.535 1.00 94.81 192 SER A N 1
ATOM 1442 C CA . SER A 1 192 ? 11.349 -0.767 -16.145 1.00 94.81 192 SER A CA 1
ATOM 1443 C C . SER A 1 192 ? 12.217 0.194 -16.970 1.00 94.81 192 SER A C 1
ATOM 1445 O O . SER A 1 192 ? 12.038 1.404 -16.859 1.00 94.81 192 SER A O 1
ATOM 1447 N N . GLN A 1 193 ? 13.200 -0.307 -17.728 1.00 95.31 193 GLN A N 1
ATOM 1448 C CA . GLN A 1 193 ? 14.049 0.498 -18.614 1.00 95.31 193 GLN A CA 1
ATOM 1449 C C . GLN A 1 193 ? 13.889 0.141 -20.101 1.00 95.31 193 GLN A C 1
ATOM 1451 O O . GLN A 1 193 ? 14.569 0.729 -20.948 1.00 95.31 193 GLN A O 1
ATOM 1456 N N . HIS A 1 194 ? 12.991 -0.792 -20.433 1.00 96.00 194 HIS A N 1
ATOM 1457 C CA . HIS A 1 194 ? 12.794 -1.249 -21.803 1.00 96.00 194 HIS A CA 1
ATOM 1458 C C . HIS A 1 194 ? 12.260 -0.106 -22.692 1.00 96.00 194 HIS A C 1
ATOM 1460 O O . HIS A 1 194 ? 11.283 0.545 -22.307 1.00 96.00 194 HIS A O 1
ATOM 1466 N N . PRO A 1 195 ? 12.840 0.145 -23.886 1.00 95.50 195 PRO A N 1
ATOM 1467 C CA . PRO A 1 195 ? 12.464 1.285 -24.725 1.00 95.50 195 PRO A CA 1
ATOM 1468 C C . PRO A 1 195 ? 10.967 1.365 -25.039 1.00 95.50 195 PRO A C 1
ATOM 1470 O O . PRO A 1 195 ? 10.387 2.432 -24.882 1.00 95.50 195 PRO A O 1
ATOM 1473 N N . LEU A 1 196 ? 10.332 0.238 -25.390 1.00 97.75 196 LEU A N 1
ATOM 1474 C CA . LEU A 1 196 ? 8.894 0.204 -25.700 1.00 97.75 196 LEU A CA 1
ATOM 1475 C C . LEU A 1 196 ? 8.002 0.514 -24.487 1.00 97.75 196 LEU A C 1
ATOM 1477 O O . LEU A 1 196 ? 6.959 1.133 -24.645 1.00 97.75 196 LEU A O 1
ATOM 1481 N N . VAL A 1 197 ? 8.415 0.120 -23.275 1.00 97.25 197 VAL A N 1
ATOM 1482 C CA . VAL A 1 197 ? 7.644 0.393 -22.047 1.00 97.25 197 VAL A CA 1
ATOM 1483 C C . VAL A 1 197 ? 7.700 1.879 -21.712 1.00 97.25 197 VAL A C 1
ATOM 1485 O O . VAL A 1 197 ? 6.686 2.484 -21.378 1.00 97.25 197 VAL A O 1
ATOM 1488 N N . ILE A 1 198 ? 8.890 2.473 -21.824 1.00 96.69 198 ILE A N 1
ATOM 1489 C CA . ILE A 1 198 ? 9.084 3.906 -21.594 1.00 96.69 198 ILE A CA 1
ATOM 1490 C C . ILE A 1 198 ? 8.298 4.722 -22.616 1.00 96.69 198 ILE A C 1
ATOM 1492 O O . ILE A 1 198 ? 7.677 5.712 -22.242 1.00 96.69 198 ILE A O 1
ATOM 1496 N N . GLU A 1 199 ? 8.331 4.316 -23.884 1.00 98.06 199 GLU A N 1
ATOM 1497 C CA . GLU A 1 199 ? 7.648 5.050 -24.943 1.00 98.06 199 GLU A CA 1
ATOM 1498 C C . GLU A 1 199 ? 6.128 5.016 -24.769 1.00 98.06 199 GLU A C 1
ATOM 1500 O O . GLU A 1 199 ? 5.513 6.076 -24.733 1.00 98.06 199 GLU A O 1
ATOM 1505 N N . ALA A 1 200 ? 5.542 3.844 -24.504 1.00 97.75 200 ALA A N 1
ATOM 1506 C CA . ALA A 1 200 ? 4.110 3.735 -24.219 1.00 97.75 200 ALA A CA 1
ATOM 1507 C C . ALA A 1 200 ? 3.686 4.575 -22.996 1.00 97.75 200 ALA A C 1
ATOM 1509 O O . ALA A 1 200 ? 2.631 5.207 -22.998 1.00 97.75 200 ALA A O 1
ATOM 1510 N N . ALA A 1 201 ? 4.518 4.624 -21.947 1.00 97.00 201 ALA A N 1
ATOM 1511 C CA . ALA A 1 201 ? 4.257 5.475 -20.786 1.00 97.00 201 ALA A CA 1
ATOM 1512 C C . ALA A 1 201 ? 4.339 6.974 -21.126 1.00 97.00 201 ALA A C 1
ATOM 1514 O O . ALA A 1 201 ? 3.554 7.763 -20.603 1.00 97.00 201 ALA A O 1
ATOM 1515 N N . ARG A 1 202 ? 5.277 7.372 -21.995 1.00 97.88 202 ARG A N 1
ATOM 1516 C CA . ARG A 1 202 ? 5.434 8.754 -22.464 1.00 97.88 202 ARG A CA 1
ATOM 1517 C C . ARG A 1 202 ? 4.231 9.195 -23.292 1.00 97.88 202 ARG A C 1
ATOM 1519 O O . ARG A 1 202 ? 3.689 10.257 -23.021 1.00 97.88 202 ARG A O 1
ATOM 1526 N N . GLU A 1 203 ? 3.792 8.371 -24.238 1.00 97.62 203 GLU A N 1
ATOM 1527 C CA . GLU A 1 203 ? 2.597 8.629 -25.052 1.00 97.62 203 GLU A CA 1
ATOM 1528 C C . GLU A 1 203 ? 1.354 8.807 -24.170 1.00 97.62 203 GLU A C 1
ATOM 1530 O O . GLU A 1 203 ? 0.662 9.818 -24.276 1.00 97.62 203 GLU A O 1
ATOM 1535 N N . ALA A 1 204 ? 1.131 7.900 -23.213 1.00 96.94 204 ALA A N 1
ATOM 1536 C CA . ALA A 1 204 ? 0.001 8.005 -22.292 1.00 96.94 204 ALA A CA 1
ATOM 1537 C C . ALA A 1 204 ? 0.039 9.281 -21.427 1.00 96.94 204 ALA A C 1
ATOM 1539 O O . ALA A 1 204 ? -1.011 9.862 -21.146 1.00 96.94 204 ALA A O 1
ATOM 1540 N N . LEU A 1 205 ? 1.229 9.734 -21.012 1.00 97.50 205 LEU A N 1
ATOM 1541 C CA . LEU A 1 205 ? 1.394 10.988 -20.268 1.00 97.50 205 LEU A CA 1
ATOM 1542 C C . LEU A 1 205 ? 1.059 12.220 -21.115 1.00 97.50 205 LEU A C 1
ATOM 1544 O O . LEU A 1 205 ? 0.440 13.146 -20.595 1.00 97.50 205 LEU A O 1
ATOM 1548 N N . GLU A 1 206 ? 1.451 12.237 -22.389 1.00 97.56 206 GLU A N 1
ATOM 1549 C CA . GLU A 1 206 ? 1.138 13.339 -23.309 1.00 97.56 206 GLU A CA 1
ATOM 1550 C C . GLU A 1 206 ? -0.361 13.386 -23.647 1.00 97.56 206 GLU A C 1
ATOM 1552 O O . GLU A 1 206 ? -0.951 14.463 -23.703 1.00 97.56 206 GLU A O 1
ATOM 1557 N N . GLU A 1 207 ? -1.002 12.228 -23.826 1.00 96.62 207 GLU A N 1
ATOM 1558 C CA . GLU A 1 207 ? -2.422 12.152 -24.190 1.00 96.62 207 GLU A CA 1
ATOM 1559 C C . GLU A 1 207 ? -3.366 12.389 -23.003 1.00 96.62 207 GLU A C 1
ATOM 1561 O O . GLU A 1 207 ? -4.399 13.044 -23.150 1.00 96.62 207 GLU A O 1
ATOM 1566 N N . CYS A 1 208 ? -3.041 11.844 -21.826 1.00 95.81 208 CYS A N 1
ATOM 1567 C CA . CYS A 1 208 ? -3.957 11.802 -20.679 1.00 95.81 208 CYS A CA 1
ATOM 1568 C C . CYS A 1 208 ? -3.490 12.605 -19.458 1.00 95.81 208 CYS A C 1
ATOM 1570 O O . CYS A 1 208 ? -4.256 12.763 -18.504 1.00 95.81 208 CYS A O 1
ATOM 1572 N N . GLY A 1 209 ? -2.257 13.109 -19.448 1.00 95.62 209 GLY A N 1
ATOM 1573 C CA . GLY A 1 209 ? -1.659 13.722 -18.267 1.00 95.62 209 GLY A CA 1
ATOM 1574 C C . GLY A 1 209 ? -1.246 12.702 -17.197 1.00 95.62 209 GLY A C 1
ATOM 1575 O O . GLY A 1 209 ? -1.197 11.494 -17.415 1.00 95.62 209 GLY A O 1
ATOM 1576 N N . ALA A 1 210 ? -0.911 13.200 -16.004 1.00 96.12 210 ALA A N 1
ATOM 1577 C CA . ALA A 1 210 ? -0.204 12.417 -14.984 1.00 96.12 210 ALA A CA 1
ATOM 1578 C C . ALA A 1 210 ? -1.055 11.382 -14.220 1.00 96.12 210 ALA A C 1
ATOM 1580 O O . ALA A 1 210 ? -0.499 10.515 -13.548 1.00 96.12 210 ALA A O 1
ATOM 1581 N N . GLY A 1 211 ? -2.385 11.472 -14.255 1.00 94.88 211 GLY A N 1
ATOM 1582 C CA . GLY A 1 211 ? -3.242 10.601 -13.453 1.00 94.88 211 GLY A CA 1
ATOM 1583 C C . GLY A 1 211 ? -4.679 10.555 -13.950 1.00 94.88 211 GLY A C 1
ATOM 1584 O O . GLY A 1 211 ? -5.108 11.401 -14.723 1.00 94.88 211 GLY A O 1
ATOM 1585 N N . SER A 1 212 ? -5.442 9.573 -13.469 1.00 94.94 212 SER A N 1
ATOM 1586 C CA . SER A 1 212 ? -6.830 9.347 -13.899 1.00 94.94 212 SER A CA 1
ATOM 1587 C C . SER A 1 212 ? -7.821 10.418 -13.429 1.00 94.94 212 SER A C 1
ATOM 1589 O O . SER A 1 212 ? -8.945 10.463 -13.916 1.00 94.94 212 SER A O 1
ATOM 1591 N N . GLY A 1 213 ? -7.456 11.238 -12.438 1.00 96.00 213 GLY A N 1
ATOM 1592 C CA . GLY A 1 213 ? -8.312 12.303 -11.902 1.00 96.00 213 GLY A CA 1
ATOM 1593 C C . GLY A 1 213 ? -9.544 11.826 -11.120 1.00 96.00 213 GLY A C 1
ATOM 1594 O O . GLY A 1 213 ? -10.349 12.654 -10.705 1.00 96.00 213 GLY A O 1
ATOM 1595 N N . GLY A 1 214 ? -9.709 10.520 -10.889 1.00 96.00 214 GLY A N 1
ATOM 1596 C CA . GLY A 1 214 ? -10.889 9.984 -10.217 1.00 96.00 214 GLY A CA 1
ATOM 1597 C C . GLY A 1 214 ? -10.830 8.485 -9.931 1.00 96.00 214 GLY A C 1
ATOM 1598 O O . GLY A 1 214 ? -9.866 7.792 -10.264 1.00 96.00 214 GLY A O 1
ATOM 1599 N N . THR A 1 215 ? -11.883 7.977 -9.292 1.00 97.50 215 THR A N 1
ATOM 1600 C CA . THR A 1 215 ? -12.062 6.533 -9.058 1.00 97.50 215 THR A CA 1
ATOM 1601 C C . THR A 1 215 ? -12.649 5.866 -10.299 1.00 97.50 215 THR A C 1
ATOM 1603 O O . THR A 1 215 ? -13.236 6.541 -11.139 1.00 97.50 215 THR A O 1
ATOM 1606 N N . ARG A 1 216 ? -12.593 4.532 -10.403 1.00 97.12 216 ARG A N 1
ATOM 1607 C CA . ARG A 1 216 ? -13.206 3.808 -11.536 1.00 97.12 216 ARG A CA 1
ATOM 1608 C C . ARG A 1 216 ? -14.668 4.203 -11.794 1.00 97.12 216 ARG A C 1
ATOM 1610 O O . ARG A 1 216 ? -15.066 4.304 -12.948 1.00 97.12 216 ARG A O 1
ATOM 1617 N N . ASN A 1 217 ? -15.433 4.473 -10.734 1.00 97.12 217 ASN A N 1
ATOM 1618 C CA . ASN A 1 217 ? -16.842 4.861 -10.825 1.00 97.12 217 ASN A CA 1
ATOM 1619 C C . ASN A 1 217 ? -17.059 6.347 -11.169 1.00 97.12 217 ASN A C 1
ATOM 1621 O O . ASN A 1 217 ? -18.096 6.710 -11.710 1.00 97.12 217 ASN A O 1
ATOM 1625 N N . ILE A 1 218 ? -16.110 7.222 -10.829 1.00 96.44 218 ILE A N 1
ATOM 1626 C CA . ILE A 1 218 ? -16.246 8.676 -10.981 1.00 96.44 218 ILE A CA 1
ATOM 1627 C C . ILE A 1 218 ? -15.042 9.173 -11.776 1.00 96.44 218 ILE A C 1
ATOM 1629 O O . ILE A 1 218 ? -13.976 9.363 -11.196 1.00 96.44 218 ILE A O 1
ATOM 1633 N N . SER A 1 219 ? -15.230 9.316 -13.093 1.00 94.62 219 SER A N 1
ATOM 1634 C CA . SER A 1 219 ? -14.278 9.839 -14.093 1.00 94.62 219 SER A CA 1
ATOM 1635 C C . SER A 1 219 ? -12.903 9.162 -14.209 1.00 94.62 219 SER A C 1
ATOM 1637 O O . SER A 1 219 ? -12.111 9.580 -15.042 1.00 94.62 219 SER A O 1
ATOM 1639 N N . GLY A 1 220 ? -12.597 8.125 -13.427 1.00 96.69 220 GLY A N 1
ATOM 1640 C CA . GLY A 1 220 ? -11.260 7.524 -13.375 1.00 96.69 220 GLY A CA 1
ATOM 1641 C C . GLY A 1 220 ? -11.032 6.296 -14.255 1.00 96.69 220 GLY A C 1
ATOM 1642 O O . GLY A 1 220 ? -9.907 5.805 -14.306 1.00 96.69 220 GLY A O 1
ATOM 1643 N N . THR A 1 221 ? -12.059 5.764 -14.925 1.00 97.12 221 THR A N 1
ATOM 1644 C CA . THR A 1 221 ? -11.863 4.692 -15.917 1.00 97.12 221 THR A CA 1
ATOM 1645 C C . THR A 1 221 ? -11.420 5.313 -17.237 1.00 97.12 221 THR A C 1
ATOM 1647 O O . THR A 1 221 ? -12.153 6.107 -17.818 1.00 97.12 221 THR A O 1
ATOM 1650 N N . ASN A 1 222 ? -10.223 4.949 -17.701 1.00 94.19 222 ASN A N 1
ATOM 1651 C CA . ASN A 1 222 ? -9.679 5.380 -18.993 1.00 94.19 222 ASN A CA 1
ATOM 1652 C C . ASN A 1 222 ? -9.472 4.178 -19.930 1.00 94.19 222 ASN A C 1
ATOM 1654 O O . ASN A 1 222 ? -9.485 3.026 -19.487 1.00 94.19 222 ASN A O 1
ATOM 1658 N N . ILE A 1 223 ? -9.220 4.462 -21.210 1.00 95.19 223 ILE A N 1
ATOM 1659 C CA . ILE A 1 223 ? -9.004 3.442 -22.246 1.00 95.19 223 ILE A CA 1
ATOM 1660 C C . ILE A 1 223 ? -7.840 2.490 -21.927 1.00 95.19 223 ILE A C 1
ATOM 1662 O O . ILE A 1 223 ? -7.902 1.310 -22.265 1.00 95.19 223 ILE A O 1
ATOM 1666 N N . TYR A 1 224 ? -6.802 2.968 -21.233 1.00 96.81 224 TYR A N 1
ATOM 1667 C CA . TYR A 1 224 ? -5.638 2.158 -20.874 1.00 96.81 224 TYR A CA 1
ATOM 1668 C C . TYR A 1 224 ? -5.939 1.159 -19.752 1.00 96.81 224 TYR A C 1
ATOM 1670 O O . TYR A 1 224 ? -5.372 0.069 -19.757 1.00 96.81 224 TYR A O 1
ATOM 1678 N N . HIS A 1 225 ? -6.853 1.476 -18.824 1.00 97.62 225 HIS A N 1
ATOM 1679 C CA . HIS A 1 225 ? -7.320 0.506 -17.828 1.00 97.62 225 HIS A CA 1
ATOM 1680 C C . HIS A 1 225 ? -8.018 -0.664 -18.518 1.00 97.62 225 HIS A C 1
ATOM 1682 O O . HIS A 1 225 ? -7.673 -1.813 -18.264 1.00 97.62 225 HIS A O 1
ATOM 1688 N N . GLU A 1 226 ? -8.964 -0.376 -19.417 1.00 97.25 226 GLU A N 1
ATOM 1689 C CA . GLU A 1 226 ? -9.705 -1.421 -20.128 1.00 97.25 226 GLU A CA 1
ATOM 1690 C C . GLU A 1 226 ? -8.799 -2.248 -21.043 1.00 97.25 226 GLU A C 1
ATOM 1692 O O . GLU A 1 226 ? -8.942 -3.468 -21.102 1.00 97.25 226 GLU A O 1
ATOM 1697 N N . ALA A 1 227 ? -7.857 -1.608 -21.743 1.00 97.81 227 ALA A N 1
ATOM 1698 C CA . ALA A 1 227 ? -6.887 -2.306 -22.583 1.00 97.81 227 ALA A CA 1
ATOM 1699 C C . ALA A 1 227 ? -6.009 -3.257 -21.756 1.00 97.81 227 ALA A C 1
ATOM 1701 O O . ALA A 1 227 ? -5.864 -4.422 -22.121 1.00 97.81 227 ALA A O 1
ATOM 1702 N N . LEU A 1 228 ? -5.488 -2.794 -20.615 1.00 98.06 228 LEU A N 1
ATOM 1703 C CA . LEU A 1 228 ? -4.657 -3.611 -19.735 1.00 98.06 228 LEU A CA 1
ATOM 1704 C C . LEU A 1 228 ? -5.453 -4.744 -19.065 1.00 98.06 228 LEU A C 1
ATOM 1706 O O . LEU A 1 228 ? -4.947 -5.857 -18.963 1.00 98.06 228 LEU A O 1
ATOM 1710 N N . GLU A 1 229 ? -6.698 -4.508 -18.642 1.00 98.56 229 GLU A N 1
ATOM 1711 C CA . GLU A 1 229 ? -7.575 -5.569 -18.116 1.00 98.56 229 GLU A CA 1
ATOM 1712 C C . GLU A 1 229 ? -7.825 -6.656 -19.166 1.00 98.56 229 GLU A C 1
ATOM 1714 O O . GLU A 1 229 ? -7.776 -7.845 -18.851 1.00 98.56 229 GLU A O 1
ATOM 1719 N N . ARG A 1 230 ? -8.038 -6.263 -20.425 1.00 98.56 230 ARG A N 1
ATOM 1720 C CA . ARG A 1 230 ? -8.242 -7.203 -21.530 1.00 98.56 230 ARG A CA 1
ATOM 1721 C C . ARG A 1 230 ? -6.983 -8.018 -21.827 1.00 98.56 230 ARG A C 1
ATOM 1723 O O . ARG A 1 230 ? -7.081 -9.233 -21.955 1.00 98.56 230 ARG A O 1
ATOM 1730 N N . GLU A 1 231 ? -5.822 -7.369 -21.862 1.00 98.38 231 GLU A N 1
ATOM 1731 C CA . GLU A 1 231 ? -4.526 -8.023 -22.084 1.00 98.38 231 GLU A CA 1
ATOM 1732 C C . GLU A 1 231 ? -4.200 -9.029 -20.969 1.00 98.38 231 GLU A C 1
ATOM 1734 O O . GLU A 1 231 ? -3.808 -10.161 -21.235 1.00 98.38 231 GLU A O 1
ATOM 1739 N N . ILE A 1 232 ? -4.425 -8.659 -19.701 1.00 98.06 232 ILE A N 1
ATOM 1740 C CA . ILE A 1 232 ? -4.224 -9.563 -18.557 1.00 98.06 232 ILE A CA 1
ATOM 1741 C C . ILE A 1 232 ? -5.188 -10.755 -18.633 1.00 98.06 232 ILE A C 1
ATOM 1743 O O . ILE A 1 232 ? -4.794 -11.888 -18.345 1.00 98.06 232 ILE A O 1
ATOM 1747 N N . ALA A 1 233 ? -6.451 -10.517 -18.998 1.00 98.38 233 ALA A N 1
ATOM 1748 C CA . ALA A 1 233 ? -7.441 -11.579 -19.146 1.00 98.38 233 ALA A CA 1
ATOM 1749 C C . ALA A 1 233 ? -7.031 -12.578 -20.241 1.00 98.38 233 ALA A C 1
ATOM 1751 O O . ALA A 1 233 ? -7.048 -13.786 -19.989 1.00 98.38 233 ALA A O 1
ATOM 1752 N N . ASP A 1 234 ? -6.600 -12.076 -21.401 1.00 98.31 234 ASP A N 1
ATOM 1753 C CA . ASP A 1 234 ? -6.115 -12.886 -22.523 1.00 98.31 234 ASP A CA 1
ATOM 1754 C C . ASP A 1 234 ? -4.867 -13.692 -22.135 1.00 98.31 234 ASP A C 1
ATOM 1756 O O . ASP A 1 234 ? -4.863 -14.921 -22.231 1.00 98.31 234 ASP A O 1
ATOM 1760 N N . TRP A 1 235 ? -3.866 -13.031 -21.541 1.00 97.44 235 TRP A N 1
ATOM 1761 C CA . TRP A 1 235 ? -2.627 -13.662 -21.076 1.00 97.44 235 TRP A CA 1
ATOM 1762 C C . TRP A 1 235 ? -2.868 -14.835 -20.112 1.00 97.44 235 TRP A C 1
ATOM 1764 O O . TRP A 1 235 ? -2.184 -15.859 -20.164 1.00 97.44 235 TRP A O 1
ATOM 1774 N N . HIS A 1 236 ? -3.862 -14.718 -19.226 1.00 96.50 236 HIS A N 1
ATOM 1775 C CA . HIS A 1 236 ? -4.216 -15.766 -18.263 1.00 96.50 236 HIS A CA 1
ATOM 1776 C C . HIS A 1 236 ? -5.300 -16.746 -18.753 1.00 96.50 236 HIS A C 1
ATOM 1778 O O . HIS A 1 236 ? -5.718 -17.632 -17.982 1.00 96.50 236 HIS A O 1
ATOM 1784 N N . GLY A 1 237 ? -5.793 -16.595 -19.988 1.00 97.50 237 GLY A N 1
ATOM 1785 C CA . GLY A 1 237 ? -6.915 -17.366 -20.527 1.00 97.50 237 GLY A CA 1
ATOM 1786 C C . GLY A 1 237 ? -8.137 -17.304 -19.603 1.00 97.50 237 GLY A C 1
ATOM 1787 O O . GLY A 1 237 ? -8.613 -18.336 -19.105 1.00 97.50 237 GLY A O 1
ATOM 1788 N N . LYS A 1 238 ? -8.563 -16.090 -19.244 1.00 97.38 238 LYS A N 1
ATOM 1789 C CA . LYS A 1 238 ? -9.718 -15.803 -18.378 1.00 97.38 238 LYS A CA 1
ATOM 1790 C C . LYS A 1 238 ? -10.709 -14.906 -19.110 1.00 97.38 238 LYS A C 1
ATOM 1792 O O . LYS A 1 238 ? -10.338 -14.151 -19.993 1.00 97.38 238 LYS A O 1
ATOM 1797 N N . GLU A 1 239 ? -11.973 -14.975 -18.704 1.00 97.94 239 GLU A N 1
ATOM 1798 C CA . GLU A 1 239 ? -13.043 -14.155 -19.293 1.00 97.94 239 GLU A CA 1
ATOM 1799 C C . GLU A 1 239 ? -12.869 -12.660 -18.993 1.00 97.94 239 GLU A C 1
ATOM 1801 O O . GLU A 1 239 ? -13.287 -11.813 -19.775 1.00 97.94 239 GLU A O 1
ATOM 1806 N N . SER A 1 240 ? -12.277 -12.327 -17.844 1.00 97.69 240 SER A N 1
ATOM 1807 C CA . SER A 1 240 ? -12.053 -10.951 -17.405 1.00 97.69 240 SER A CA 1
ATOM 1808 C C . SER A 1 240 ? -10.878 -10.857 -16.432 1.00 97.69 240 SER A C 1
ATOM 1810 O O . SER A 1 240 ? -10.471 -11.852 -15.821 1.00 97.69 240 SER A O 1
ATOM 1812 N N . ALA A 1 241 ? -10.354 -9.642 -16.278 1.00 98.06 241 ALA A N 1
ATOM 1813 C CA . ALA A 1 241 ? -9.419 -9.260 -15.230 1.00 98.06 241 ALA A CA 1
ATOM 1814 C C . ALA A 1 241 ? -9.869 -7.937 -14.600 1.00 98.06 241 ALA A C 1
ATOM 1816 O O . ALA A 1 241 ? -10.670 -7.204 -15.178 1.00 98.06 241 ALA A O 1
ATOM 1817 N N . LEU A 1 242 ? -9.353 -7.640 -13.408 1.00 97.94 242 LEU A N 1
ATOM 1818 C CA . LEU A 1 242 ? -9.677 -6.422 -12.672 1.00 97.94 242 LEU A CA 1
ATOM 1819 C C . LEU A 1 242 ? -8.402 -5.802 -12.106 1.00 97.94 242 LEU A C 1
ATOM 1821 O O . LEU A 1 242 ? -7.646 -6.468 -11.394 1.00 97.94 242 LEU A O 1
ATOM 1825 N N . LEU A 1 243 ? -8.174 -4.525 -12.408 1.00 97.75 243 LEU A N 1
ATOM 1826 C CA . LEU A 1 243 ? -7.008 -3.791 -11.928 1.00 97.75 243 LEU A CA 1
ATOM 1827 C C . LEU A 1 243 ? -7.188 -3.265 -10.505 1.00 97.75 243 LEU A C 1
ATOM 1829 O O . LEU A 1 243 ? -8.224 -2.715 -10.129 1.00 97.75 243 LEU A O 1
ATOM 1833 N N . PHE A 1 244 ? -6.098 -3.350 -9.749 1.00 97.69 244 PHE A N 1
ATOM 1834 C CA . PHE A 1 244 ? -5.921 -2.726 -8.444 1.00 97.69 244 PHE A CA 1
ATOM 1835 C C . PHE A 1 244 ? -4.604 -1.949 -8.429 1.00 97.69 244 PHE A C 1
ATOM 1837 O O . PHE A 1 244 ? -3.727 -2.166 -9.261 1.00 97.69 244 PHE A O 1
ATOM 1844 N N . THR A 1 245 ? -4.434 -1.069 -7.445 1.00 96.75 245 THR A N 1
ATOM 1845 C CA . THR A 1 245 ? -3.234 -0.225 -7.313 1.00 96.75 245 THR A CA 1
ATOM 1846 C C . THR A 1 245 ? -1.954 -1.008 -7.011 1.00 96.75 245 THR A C 1
ATOM 1848 O O . THR A 1 245 ? -0.857 -0.494 -7.205 1.00 96.75 245 THR A O 1
ATOM 1851 N N . SER A 1 246 ? -2.069 -2.241 -6.510 1.00 97.31 246 SER A N 1
ATOM 1852 C CA . SER A 1 246 ? -0.943 -3.150 -6.295 1.00 97.31 246 SER A CA 1
ATOM 1853 C C . SER A 1 246 ? -1.419 -4.597 -6.156 1.00 97.31 246 SER A C 1
ATOM 1855 O O . SER A 1 246 ? -2.576 -4.849 -5.810 1.00 97.31 246 SER A O 1
ATOM 1857 N N . GLY A 1 247 ? -0.497 -5.553 -6.314 1.00 95.12 247 GLY A N 1
ATOM 1858 C CA . GLY A 1 247 ? -0.755 -6.961 -5.989 1.00 95.12 247 GLY A CA 1
ATOM 1859 C C . GLY A 1 247 ? -1.095 -7.192 -4.508 1.00 95.12 247 GLY A C 1
ATOM 1860 O O . GLY A 1 247 ? -1.802 -8.141 -4.177 1.00 95.12 247 GLY A O 1
ATOM 1861 N N . TYR A 1 248 ? -0.661 -6.298 -3.608 1.00 96.94 248 TYR A N 1
ATOM 1862 C CA . TYR A 1 248 ? -1.076 -6.342 -2.205 1.00 96.94 248 TYR A CA 1
ATOM 1863 C C . TYR A 1 248 ? -2.586 -6.109 -2.084 1.00 96.94 248 TYR A C 1
ATOM 1865 O O . TYR A 1 248 ? -3.300 -6.946 -1.532 1.00 96.94 248 TYR A O 1
ATOM 1873 N N . VAL A 1 249 ? -3.070 -4.992 -2.636 1.00 97.44 249 VAL A N 1
ATOM 1874 C CA . VAL A 1 249 ? -4.485 -4.598 -2.561 1.00 97.44 249 VAL A CA 1
ATOM 1875 C C . VAL A 1 249 ? -5.368 -5.585 -3.320 1.00 97.44 249 VAL A C 1
ATOM 1877 O O . VAL A 1 249 ? -6.443 -5.917 -2.831 1.00 97.44 249 VAL A O 1
ATOM 1880 N N . ALA A 1 250 ? -4.907 -6.104 -4.464 1.00 96.88 250 ALA A N 1
ATOM 1881 C CA . ALA A 1 250 ? -5.627 -7.131 -5.215 1.00 96.88 250 ALA A CA 1
ATOM 1882 C C . ALA A 1 250 ? -5.915 -8.372 -4.354 1.00 96.88 250 ALA A C 1
ATOM 1884 O O . ALA A 1 250 ? -7.062 -8.816 -4.282 1.00 96.88 250 ALA A O 1
ATOM 1885 N N . ASN A 1 251 ? -4.901 -8.893 -3.653 1.00 96.12 251 ASN A N 1
ATOM 1886 C CA . ASN A 1 251 ? -5.054 -10.045 -2.763 1.00 96.12 251 ASN A CA 1
ATOM 1887 C C . ASN A 1 251 ? -5.987 -9.734 -1.588 1.00 96.12 251 ASN A C 1
ATOM 1889 O O . ASN A 1 251 ? -6.934 -10.481 -1.336 1.00 96.12 251 ASN A O 1
ATOM 1893 N N . GLU A 1 252 ? -5.749 -8.620 -0.890 1.00 95.62 252 GLU A N 1
ATOM 1894 C CA . GLU A 1 252 ? -6.525 -8.243 0.292 1.00 95.62 252 GLU A CA 1
ATOM 1895 C C . GLU A 1 252 ? -8.012 -8.029 -0.046 1.00 95.62 252 GLU A C 1
ATOM 1897 O O . GLU A 1 252 ? -8.904 -8.568 0.619 1.00 95.62 252 GLU A O 1
ATOM 1902 N N . ALA A 1 253 ? -8.290 -7.257 -1.100 1.00 95.56 253 ALA A N 1
ATOM 1903 C CA . ALA A 1 253 ? -9.645 -6.921 -1.522 1.00 95.56 253 ALA A CA 1
ATOM 1904 C C . ALA A 1 253 ? -10.393 -8.148 -2.052 1.00 95.56 253 ALA A C 1
ATOM 1906 O O . ALA A 1 253 ? -11.539 -8.369 -1.667 1.00 95.56 253 ALA A O 1
ATOM 1907 N N . SER A 1 254 ? -9.746 -8.972 -2.881 1.00 95.12 254 SER A N 1
ATOM 1908 C CA . SER A 1 254 ? -10.393 -10.149 -3.472 1.00 95.12 254 SER A CA 1
ATOM 1909 C C . SER A 1 254 ? -10.782 -11.171 -2.406 1.00 95.12 254 SER A C 1
ATOM 1911 O O . SER A 1 254 ? -11.924 -11.625 -2.375 1.00 95.12 254 SER A O 1
ATOM 1913 N N . LEU A 1 255 ? -9.867 -11.499 -1.487 1.00 93.56 255 LEU A N 1
ATOM 1914 C CA . LEU A 1 255 ? -10.135 -12.471 -0.423 1.00 93.56 255 LEU A CA 1
ATOM 1915 C C . LEU A 1 255 ? -11.171 -11.936 0.573 1.00 93.56 255 LEU A C 1
ATOM 1917 O O . LEU A 1 255 ? -12.152 -12.610 0.881 1.00 93.56 255 LEU A O 1
ATOM 1921 N N . SER A 1 256 ? -11.040 -10.688 1.020 1.00 93.38 256 SER A N 1
ATOM 1922 C CA . SER A 1 256 ? -12.040 -10.123 1.934 1.00 93.38 256 SER A CA 1
ATOM 1923 C C . SER A 1 256 ? -13.433 -10.006 1.295 1.00 93.38 256 SER A C 1
ATOM 1925 O O . SER A 1 256 ? -14.435 -10.207 1.982 1.00 93.38 256 SER A O 1
ATOM 1927 N N . ALA A 1 257 ? -13.524 -9.746 -0.015 1.00 93.06 257 ALA A N 1
ATOM 1928 C CA . ALA A 1 257 ? -14.789 -9.745 -0.747 1.00 93.06 257 ALA A CA 1
ATOM 1929 C C . ALA A 1 257 ? -15.392 -11.152 -0.876 1.00 93.06 257 ALA A C 1
ATOM 1931 O O . ALA A 1 257 ? -16.587 -11.319 -0.632 1.00 93.06 257 ALA A O 1
ATOM 1932 N N . LEU A 1 258 ? -14.586 -12.173 -1.189 1.00 91.50 258 LEU A N 1
ATOM 1933 C CA . LEU A 1 258 ? -15.054 -13.562 -1.275 1.00 91.50 258 LEU A CA 1
ATOM 1934 C C . LEU A 1 258 ? -15.682 -14.042 0.039 1.00 91.50 258 LEU A C 1
ATOM 1936 O O . LEU A 1 258 ? -16.746 -14.656 0.005 1.00 91.50 258 LEU A O 1
ATOM 1940 N N . ALA A 1 259 ? -15.087 -13.702 1.185 1.00 88.94 259 ALA A N 1
ATOM 1941 C CA . ALA A 1 259 ? -15.647 -14.037 2.499 1.00 88.94 259 ALA A CA 1
ATOM 1942 C C . ALA A 1 259 ? -17.037 -13.414 2.732 1.00 88.94 259 ALA A C 1
ATOM 1944 O O . ALA A 1 259 ? -17.896 -14.024 3.362 1.00 88.94 259 ALA A O 1
ATOM 1945 N N . ARG A 1 260 ? -17.284 -12.210 2.197 1.00 87.31 260 ARG A N 1
ATOM 1946 C CA . ARG A 1 260 ? -18.591 -11.536 2.295 1.00 87.31 260 ARG A CA 1
ATOM 1947 C C . ARG A 1 260 ? -19.638 -12.171 1.391 1.00 87.31 260 ARG A C 1
ATOM 1949 O O . ARG A 1 260 ? -20.792 -12.292 1.783 1.00 87.31 260 ARG A O 1
ATOM 1956 N N . VAL A 1 261 ? -19.238 -12.539 0.175 1.00 89.31 261 VAL A N 1
ATOM 1957 C CA . VAL A 1 261 ? -20.135 -13.161 -0.808 1.00 89.31 261 VAL A CA 1
ATOM 1958 C C . VAL A 1 261 ? -20.485 -14.594 -0.398 1.00 89.31 261 VAL A C 1
ATOM 1960 O O . VAL A 1 261 ? -21.596 -15.054 -0.653 1.00 89.31 261 VAL A O 1
ATOM 1963 N N . TYR A 1 262 ? -19.565 -15.291 0.273 1.00 85.50 262 TYR A N 1
ATOM 1964 C CA . TYR A 1 262 ? -19.720 -16.682 0.689 1.00 85.50 262 TYR A CA 1
ATOM 1965 C C . TYR A 1 262 ? -19.558 -16.828 2.216 1.00 85.50 262 TYR A C 1
ATOM 1967 O O . TYR A 1 262 ? -18.465 -17.140 2.683 1.00 85.50 262 TYR A O 1
ATOM 1975 N N . PRO A 1 263 ? -20.641 -16.690 3.009 1.00 77.75 263 PRO A N 1
ATOM 1976 C CA . PRO A 1 263 ? -20.576 -16.681 4.480 1.00 77.75 263 PRO A CA 1
ATOM 1977 C C . PRO A 1 263 ? -20.016 -17.953 5.140 1.00 77.75 263 PRO A C 1
ATOM 1979 O O . PRO A 1 263 ? -19.607 -17.921 6.293 1.00 77.75 263 PRO A O 1
ATOM 1982 N N . GLN A 1 264 ? -20.011 -19.083 4.426 1.00 81.88 264 GLN A N 1
ATOM 1983 C CA . GLN A 1 264 ? -19.475 -20.371 4.897 1.00 81.88 264 GLN A CA 1
ATOM 1984 C C . GLN A 1 264 ? -18.162 -20.748 4.196 1.00 81.88 264 GLN A C 1
ATOM 1986 O O . GLN A 1 264 ? -17.838 -21.930 4.055 1.00 81.88 264 GLN A O 1
ATOM 1991 N N . LEU A 1 265 ? -17.445 -19.757 3.665 1.00 83.56 265 LEU A N 1
ATOM 1992 C CA . LEU A 1 265 ? -16.176 -19.978 2.993 1.00 83.56 265 LEU A CA 1
ATOM 1993 C C . LEU A 1 265 ? -15.097 -20.355 4.004 1.00 83.56 265 LEU A C 1
ATOM 1995 O O . LEU A 1 265 ? -14.850 -19.633 4.964 1.00 83.56 265 LEU A O 1
ATOM 1999 N N . HIS A 1 266 ? -14.421 -21.470 3.747 1.00 84.31 266 HIS A N 1
ATOM 2000 C CA . HIS A 1 266 ? -13.225 -21.856 4.486 1.00 84.31 266 HIS A CA 1
ATOM 2001 C C . HIS A 1 266 ? -11.980 -21.620 3.638 1.00 84.31 266 HIS A C 1
ATOM 2003 O O . HIS A 1 266 ? -11.897 -22.112 2.509 1.00 84.31 266 HIS A O 1
ATOM 2009 N N . TYR A 1 267 ? -11.010 -20.902 4.202 1.00 85.81 267 TYR A N 1
ATOM 2010 C CA . TYR A 1 267 ? -9.699 -20.710 3.598 1.00 85.81 267 TYR A CA 1
ATOM 2011 C C . TYR A 1 267 ? -8.720 -21.796 4.040 1.00 85.81 267 TYR A C 1
ATOM 2013 O O . TYR A 1 267 ? -8.553 -22.045 5.232 1.00 85.81 267 TYR A O 1
ATOM 2021 N N . PHE A 1 268 ? -8.020 -22.384 3.077 1.00 87.75 268 PHE A N 1
ATOM 2022 C CA . PHE A 1 268 ? -6.804 -23.154 3.307 1.00 87.75 268 PHE A CA 1
ATOM 2023 C C . PHE A 1 268 ? -5.623 -22.274 2.916 1.00 87.75 268 PHE A C 1
ATOM 2025 O O . PHE A 1 268 ? -5.393 -22.037 1.731 1.00 87.75 268 PHE A O 1
ATOM 2032 N N . SER A 1 269 ? -4.925 -21.748 3.921 1.00 85.88 269 SER A N 1
ATOM 2033 C CA . SER A 1 269 ? -3.770 -20.872 3.733 1.00 85.88 269 SER A CA 1
ATOM 2034 C C . SER A 1 269 ? -2.486 -21.645 3.978 1.00 85.88 269 SER A C 1
ATOM 2036 O O . SER A 1 269 ? -2.329 -22.260 5.032 1.00 85.88 269 SER A O 1
ATOM 2038 N N . ASP A 1 270 ? -1.559 -21.549 3.032 1.00 87.12 270 ASP A N 1
ATOM 2039 C CA . ASP A 1 270 ? -0.170 -21.942 3.240 1.00 87.12 270 ASP A CA 1
ATOM 2040 C C . ASP A 1 270 ? 0.479 -21.132 4.385 1.00 87.12 270 ASP A C 1
ATOM 2042 O O . ASP A 1 270 ? 0.078 -19.989 4.648 1.00 87.12 270 ASP A O 1
ATOM 2046 N N . GLY A 1 271 ? 1.446 -21.741 5.082 1.00 87.25 271 GLY A N 1
ATOM 2047 C CA . GLY A 1 271 ? 2.130 -21.151 6.238 1.00 87.25 271 GLY A CA 1
ATOM 2048 C C . GLY A 1 271 ? 3.068 -19.997 5.879 1.00 87.25 271 GLY A C 1
ATOM 2049 O O . GLY A 1 271 ? 3.206 -19.070 6.675 1.00 87.25 271 GLY A O 1
ATOM 2050 N N . ASP A 1 272 ? 3.618 -20.004 4.662 1.00 91.50 272 ASP A N 1
ATOM 2051 C CA . ASP A 1 272 ? 4.558 -18.997 4.153 1.00 91.50 272 ASP A CA 1
ATOM 2052 C C . ASP A 1 272 ? 3.885 -18.039 3.156 1.00 91.50 272 ASP A C 1
ATOM 2054 O O . ASP A 1 272 ? 4.513 -17.433 2.279 1.00 91.50 272 ASP A O 1
ATOM 2058 N N . ASN A 1 273 ? 2.562 -17.898 3.263 1.00 91.06 273 ASN A N 1
ATOM 2059 C CA . ASN A 1 273 ? 1.814 -16.989 2.413 1.00 91.06 273 ASN A CA 1
ATOM 2060 C C . ASN A 1 273 ? 2.275 -15.538 2.582 1.00 91.06 273 ASN A C 1
ATOM 2062 O O . ASN A 1 273 ? 2.562 -15.058 3.679 1.00 91.06 273 ASN A O 1
ATOM 2066 N N . HIS A 1 274 ? 2.283 -14.804 1.468 1.00 94.81 274 HIS A N 1
ATOM 2067 C CA . HIS A 1 274 ? 2.594 -13.382 1.496 1.00 94.81 274 HIS A CA 1
ATOM 2068 C C . HIS A 1 274 ? 1.621 -12.634 2.420 1.00 94.81 274 HIS A C 1
ATOM 2070 O O . HIS A 1 274 ? 0.421 -12.925 2.441 1.00 94.81 274 HIS A O 1
ATOM 2076 N N . ALA A 1 275 ? 2.116 -11.617 3.133 1.00 94.69 275 ALA A N 1
ATOM 2077 C CA . ALA A 1 275 ? 1.334 -10.868 4.117 1.00 94.69 275 ALA A CA 1
ATOM 2078 C C . ALA A 1 275 ? -0.013 -10.360 3.564 1.00 94.69 275 ALA A C 1
ATOM 2080 O O . ALA A 1 275 ? -1.019 -10.420 4.260 1.00 94.69 275 ALA A O 1
ATOM 2081 N N . SER A 1 276 ? -0.074 -9.951 2.292 1.00 95.88 276 SER A N 1
ATOM 2082 C CA . SER A 1 276 ? -1.328 -9.497 1.667 1.00 95.88 276 SER A CA 1
ATOM 2083 C C . SER A 1 276 ? -2.425 -10.563 1.581 1.00 95.88 276 SER A C 1
ATOM 2085 O O . SER A 1 276 ? -3.603 -10.232 1.701 1.00 95.88 276 SER A O 1
ATOM 2087 N N . LEU A 1 277 ? -2.062 -11.837 1.392 1.00 93.69 277 LEU A N 1
ATOM 2088 C CA . LEU A 1 277 ? -3.016 -12.950 1.394 1.00 93.69 277 LEU A CA 1
ATOM 2089 C C . LEU A 1 277 ? -3.551 -13.183 2.810 1.00 93.69 277 LEU A C 1
ATOM 2091 O O . LEU A 1 277 ? -4.759 -13.309 3.008 1.00 93.69 277 LEU A O 1
ATOM 2095 N N . ILE A 1 278 ? -2.648 -13.184 3.795 1.00 93.00 278 ILE A N 1
ATOM 2096 C CA . ILE A 1 278 ? -2.976 -13.366 5.213 1.00 93.00 278 ILE A CA 1
ATOM 2097 C C . ILE A 1 278 ? -3.921 -12.256 5.688 1.00 93.00 278 ILE A C 1
ATOM 2099 O O . ILE A 1 278 ? -4.951 -12.537 6.302 1.00 93.00 278 ILE A O 1
ATOM 2103 N N . GLU A 1 279 ? -3.606 -10.999 5.378 1.00 94.88 279 GLU A N 1
ATOM 2104 C CA . GLU A 1 279 ? -4.433 -9.857 5.771 1.00 94.88 279 GLU A CA 1
ATOM 2105 C C . GLU A 1 279 ? -5.798 -9.862 5.070 1.00 94.88 279 GLU A C 1
ATOM 2107 O O . GLU A 1 279 ? -6.814 -9.588 5.710 1.00 94.88 279 GLU A O 1
ATOM 2112 N N . GLY A 1 280 ? -5.862 -10.271 3.797 1.00 93.12 280 GLY A N 1
ATOM 2113 C CA . GLY A 1 280 ? -7.129 -10.462 3.086 1.00 93.12 280 GLY A CA 1
ATOM 2114 C C . GLY A 1 280 ? -8.062 -11.467 3.765 1.00 93.12 280 GLY A C 1
ATOM 2115 O O . GLY A 1 280 ? -9.245 -11.178 3.957 1.00 93.12 280 GLY A O 1
ATOM 2116 N N . ILE A 1 281 ? -7.520 -12.618 4.178 1.00 91.44 281 ILE A N 1
ATOM 2117 C CA . ILE A 1 281 ? -8.263 -13.663 4.901 1.00 91.44 281 ILE A CA 1
ATOM 2118 C C . ILE A 1 281 ? -8.755 -13.137 6.253 1.00 91.44 281 ILE A C 1
ATOM 2120 O O . ILE A 1 281 ? -9.957 -13.146 6.519 1.00 91.44 281 ILE A O 1
ATOM 2124 N N . LYS A 1 282 ? -7.850 -12.593 7.081 1.00 91.06 282 LYS A N 1
ATOM 2125 C CA . LYS A 1 282 ? -8.190 -12.068 8.417 1.00 91.06 282 LYS A CA 1
ATOM 2126 C C . LYS A 1 282 ? -9.260 -10.980 8.365 1.00 91.06 282 LYS A C 1
ATOM 2128 O O . LYS A 1 282 ? -10.154 -10.936 9.213 1.00 91.06 282 LYS A O 1
ATOM 2133 N N . LYS A 1 283 ? -9.173 -10.081 7.382 1.00 88.81 283 LYS A N 1
ATOM 2134 C CA . LYS A 1 283 ? -10.143 -8.998 7.201 1.00 88.81 283 LYS A CA 1
ATOM 2135 C C . LYS A 1 283 ? -11.522 -9.534 6.829 1.00 88.81 283 LYS A C 1
ATOM 2137 O O . LYS A 1 283 ? -12.515 -8.997 7.313 1.00 88.81 283 LYS A O 1
ATOM 2142 N N . GLY A 1 284 ? -11.588 -10.593 6.021 1.00 79.44 284 GLY A N 1
ATOM 2143 C CA . GLY A 1 284 ? -12.826 -11.329 5.757 1.00 79.44 284 GLY A CA 1
ATOM 2144 C C . GLY A 1 284 ? -13.449 -11.902 7.035 1.00 79.44 284 GLY A C 1
ATOM 2145 O O . GLY A 1 284 ? -14.622 -11.650 7.309 1.00 79.44 284 GLY A O 1
ATOM 2146 N N . ASP A 1 285 ? -12.650 -12.580 7.862 1.00 71.44 285 ASP A N 1
ATOM 2147 C CA . ASP A 1 285 ? -13.110 -13.231 9.100 1.00 71.44 285 ASP A CA 1
ATOM 2148 C C . ASP A 1 285 ? -13.589 -12.236 10.170 1.00 71.44 285 ASP A C 1
ATOM 2150 O O . ASP A 1 285 ? -14.611 -12.448 10.828 1.00 71.44 285 ASP A O 1
ATOM 2154 N N . SER A 1 286 ? -12.878 -11.117 10.336 1.00 57.31 286 SER A N 1
ATOM 2155 C CA . SER A 1 286 ? -13.251 -10.056 11.284 1.00 57.31 286 SER A CA 1
ATOM 2156 C C . SER A 1 286 ? -14.634 -9.471 10.975 1.00 57.31 286 SER A C 1
ATOM 2158 O O . SER A 1 286 ? -15.412 -9.162 11.881 1.00 57.31 286 SER A O 1
ATOM 2160 N N . LEU A 1 287 ? -14.987 -9.386 9.692 1.00 51.09 287 LEU A N 1
ATOM 2161 C CA . LEU A 1 287 ? -16.286 -8.888 9.249 1.00 51.09 287 LEU A CA 1
ATOM 2162 C C . LEU A 1 287 ? -17.413 -9.906 9.454 1.00 51.09 287 LEU A C 1
ATOM 2164 O O . LEU A 1 287 ? -18.534 -9.494 9.745 1.00 51.09 287 LEU A O 1
ATOM 2168 N N . LEU A 1 288 ? -17.116 -11.206 9.371 1.00 50.69 288 LEU A N 1
ATOM 2169 C CA . LEU A 1 288 ? -18.063 -12.274 9.704 1.00 50.69 288 LEU A CA 1
ATOM 2170 C C . LEU A 1 288 ? -18.324 -12.349 11.218 1.00 50.69 288 LEU A C 1
ATOM 2172 O O . LEU A 1 288 ? -19.443 -12.616 11.632 1.00 50.69 288 LEU A O 1
ATOM 2176 N N . SER A 1 289 ? -17.344 -12.013 12.068 1.00 45.84 289 SER A N 1
ATOM 2177 C CA . SER A 1 289 ? -17.519 -12.046 13.534 1.00 45.84 289 SER A CA 1
ATOM 2178 C C . SER A 1 289 ? -18.578 -11.076 14.088 1.00 45.84 289 SER A C 1
ATOM 2180 O O . SER A 1 289 ? -19.041 -11.258 15.213 1.00 45.84 289 SER A O 1
ATOM 2182 N N . LYS A 1 290 ? -18.986 -10.063 13.308 1.00 44.41 290 LYS A N 1
ATOM 2183 C CA . LYS A 1 290 ? -20.060 -9.122 13.673 1.00 44.41 290 LYS A CA 1
ATOM 2184 C C . LYS A 1 290 ? -21.467 -9.618 13.312 1.00 44.41 290 LYS A C 1
ATOM 2186 O O . LYS A 1 290 ? -22.435 -8.976 13.708 1.00 44.41 290 LYS A O 1
ATOM 2191 N N . GLY A 1 291 ? -21.588 -10.736 12.596 1.00 42.09 291 GLY A N 1
ATOM 2192 C CA . GLY A 1 291 ? -22.857 -11.363 12.238 1.00 42.09 291 GLY A CA 1
ATOM 2193 C C . GLY A 1 291 ? -22.844 -12.842 12.602 1.00 42.09 291 GLY A C 1
ATOM 2194 O O . GLY A 1 291 ? -22.340 -13.650 11.839 1.00 42.09 291 GLY A O 1
ATOM 2195 N N . ASP A 1 292 ? -23.414 -13.156 13.764 1.00 42.44 292 ASP A N 1
ATOM 2196 C CA . ASP A 1 292 ? -23.825 -14.496 14.203 1.00 42.44 292 ASP A CA 1
ATOM 2197 C C . ASP A 1 292 ? -22.732 -15.588 14.202 1.00 42.44 292 ASP A C 1
ATOM 2199 O O . ASP A 1 292 ? -22.471 -16.276 13.215 1.00 42.44 292 ASP A O 1
ATOM 2203 N N . ARG A 1 293 ? -22.084 -15.779 15.358 1.00 45.62 293 ARG A N 1
ATOM 2204 C CA . ARG A 1 293 ? -21.062 -16.814 15.547 1.00 45.62 293 ARG A CA 1
ATOM 2205 C C . ARG A 1 293 ? -21.598 -17.938 16.426 1.00 45.62 293 ARG A C 1
ATOM 2207 O O . ARG A 1 293 ? -21.347 -17.983 17.627 1.00 45.62 293 ARG A O 1
ATOM 2214 N N . SER A 1 294 ? -22.245 -18.908 15.795 1.00 32.84 294 SER A N 1
ATOM 2215 C CA . SER A 1 294 ? -22.160 -20.297 16.241 1.00 32.84 294 SER A CA 1
ATOM 2216 C C . SER A 1 294 ? -21.365 -21.070 15.191 1.00 32.84 294 SER A C 1
ATOM 2218 O O . SER A 1 294 ? -21.906 -21.412 14.152 1.00 32.84 294 SER A O 1
ATOM 2220 N N . LEU A 1 295 ? -20.051 -21.241 15.404 1.00 38.03 295 LEU A N 1
ATOM 2221 C CA . LEU A 1 295 ? -19.228 -22.392 14.976 1.00 38.03 295 LEU A CA 1
ATOM 2222 C C . LEU A 1 295 ? -17.727 -22.135 15.272 1.00 38.03 295 LEU A C 1
ATOM 2224 O O . LEU A 1 295 ? -17.270 -20.988 15.211 1.00 38.03 295 LEU A O 1
ATOM 2228 N N . PRO A 1 296 ? -16.955 -23.184 15.623 1.00 36.50 296 PRO A N 1
ATOM 2229 C CA . PRO A 1 296 ? -15.621 -23.052 16.197 1.00 36.50 296 PRO A CA 1
ATOM 2230 C C . PRO A 1 296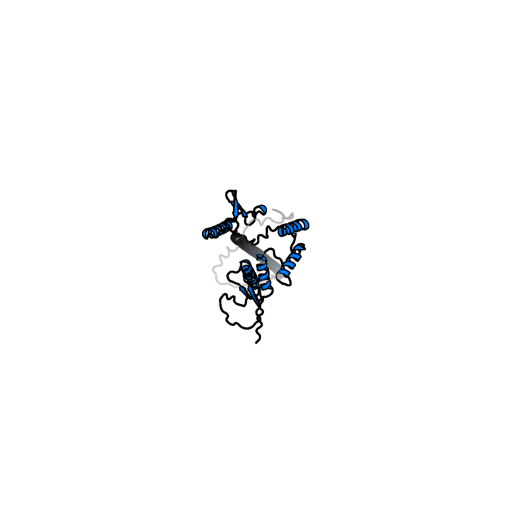 ? -14.527 -22.863 15.140 1.00 36.50 296 PRO A C 1
ATOM 2232 O O . PRO A 1 296 ? -14.444 -23.587 14.150 1.00 36.50 296 PRO A O 1
ATOM 2235 N N . THR A 1 297 ? -13.628 -21.918 15.406 1.00 34.66 297 THR A N 1
ATOM 2236 C CA . THR A 1 297 ? -12.317 -21.812 14.760 1.00 34.66 297 THR A CA 1
ATOM 2237 C C . THR A 1 297 ? -11.381 -22.865 15.342 1.00 34.66 297 THR A C 1
ATOM 2239 O O . THR A 1 297 ? -10.839 -22.669 16.428 1.00 34.66 297 THR A O 1
ATOM 2242 N N . THR A 1 298 ? -11.174 -23.974 14.634 1.00 32.31 298 THR A N 1
ATOM 2243 C CA . THR A 1 298 ? -10.102 -24.930 14.942 1.00 32.31 298 THR A CA 1
ATOM 2244 C C . THR A 1 298 ? -8.962 -24.764 13.948 1.00 32.31 298 THR A C 1
ATOM 2246 O O . THR A 1 298 ? -9.025 -25.232 12.813 1.00 32.31 298 THR A O 1
ATOM 2249 N N . THR A 1 299 ? -7.897 -24.108 14.396 1.00 36.84 299 THR A N 1
ATOM 2250 C CA . THR A 1 299 ? -6.548 -24.272 13.857 1.00 36.84 299 THR A CA 1
ATOM 2251 C C . THR A 1 299 ? -5.944 -25.543 14.450 1.00 36.84 299 THR A C 1
ATOM 2253 O O . THR A 1 299 ? -5.415 -25.491 15.556 1.00 36.84 299 THR A O 1
ATOM 2256 N N . SER A 1 300 ? -6.033 -26.673 13.748 1.00 31.38 300 SER A N 1
ATOM 2257 C CA . SER A 1 300 ? -5.026 -27.746 13.795 1.00 31.38 300 SER A CA 1
ATOM 2258 C C . SER A 1 300 ? -5.410 -28.914 12.888 1.00 31.38 300 SER A C 1
ATOM 2260 O O . SER A 1 300 ? -6.560 -29.339 12.818 1.00 31.38 300 SER A O 1
ATOM 2262 N N . SER A 1 301 ? -4.397 -29.414 12.182 1.00 33.38 301 SER A N 1
ATOM 2263 C CA . SER A 1 301 ? -4.244 -30.786 11.691 1.00 33.38 301 SER A CA 1
ATOM 2264 C C . SER A 1 301 ? -5.321 -31.782 12.143 1.00 33.38 301 SER A C 1
ATOM 2266 O O . SER A 1 301 ? -5.268 -32.286 13.262 1.00 33.38 301 SER A O 1
ATOM 2268 N N . SER A 1 302 ? -6.266 -32.109 11.265 1.00 31.75 302 SER A N 1
ATOM 2269 C CA . SER A 1 302 ? -6.876 -33.441 11.151 1.00 31.75 302 SER A CA 1
ATOM 2270 C C . SER A 1 302 ? -8.031 -33.398 10.157 1.00 31.75 302 SER A C 1
ATOM 2272 O O . SER A 1 302 ? -9.062 -32.765 10.367 1.00 31.75 302 SER A O 1
ATOM 2274 N N . SER A 1 303 ? -7.876 -34.144 9.068 1.00 38.66 303 SER A N 1
ATOM 2275 C CA . SER A 1 303 ? -9.003 -34.722 8.351 1.00 38.66 303 SER A CA 1
ATOM 2276 C C . SER A 1 303 ? -9.736 -35.664 9.310 1.00 38.66 303 SER A C 1
ATOM 2278 O O . SER A 1 303 ? -9.391 -36.839 9.421 1.00 38.66 303 SER A O 1
ATOM 2280 N N . SER A 1 304 ? -10.714 -35.153 10.051 1.00 33.03 304 SER A N 1
ATOM 2281 C CA . SER A 1 304 ? -11.694 -35.998 10.720 1.00 33.03 304 SER A CA 1
ATOM 2282 C C . SER A 1 304 ? -13.092 -35.422 10.529 1.00 33.03 304 SER A C 1
ATOM 2284 O O . SER A 1 304 ? -13.347 -34.222 10.608 1.00 33.03 304 SER A O 1
ATOM 2286 N N . SER A 1 305 ? -13.962 -36.338 10.133 1.00 43.72 305 SER A N 1
ATOM 2287 C CA . SER A 1 305 ? -15.340 -36.189 9.695 1.00 43.72 305 SER A CA 1
ATOM 2288 C C . SER A 1 305 ? -16.196 -35.317 10.615 1.00 43.72 305 SER A C 1
ATOM 2290 O O . SER A 1 305 ? -16.433 -35.674 11.766 1.00 43.72 305 SER A O 1
ATOM 2292 N N . SER A 1 306 ? -16.764 -34.242 10.064 1.00 35.34 306 SER A N 1
ATOM 2293 C CA . SER A 1 306 ? -17.967 -33.604 10.607 1.00 35.34 306 SER A CA 1
ATOM 2294 C C . SER A 1 306 ? -18.998 -33.392 9.495 1.00 35.34 306 SER A C 1
ATOM 2296 O O . SER A 1 306 ? -18.672 -33.085 8.349 1.00 35.34 306 SER A O 1
ATOM 2298 N N . SER A 1 307 ? -20.247 -33.676 9.841 1.00 38.50 307 SER A N 1
ATOM 2299 C CA . SER A 1 307 ? -21.380 -33.957 8.965 1.00 38.50 307 SER A CA 1
ATOM 2300 C C . SER A 1 307 ? -21.977 -32.741 8.241 1.00 38.50 307 SER A C 1
ATOM 2302 O O . SER A 1 307 ? -22.167 -31.676 8.821 1.00 38.50 307 SER A O 1
ATOM 2304 N N . SER A 1 308 ? -22.352 -32.993 6.981 1.00 48.88 308 SER A N 1
ATOM 2305 C CA . SER A 1 308 ? -23.525 -32.483 6.246 1.00 48.88 308 SER A CA 1
ATOM 2306 C C . SER A 1 308 ? -23.782 -30.968 6.185 1.00 48.88 308 SER A C 1
ATOM 2308 O O . SER A 1 308 ? -24.609 -30.433 6.922 1.00 48.88 308 SER A O 1
ATOM 2310 N N . SER A 1 309 ? -23.162 -30.306 5.202 1.00 44.94 309 SER A N 1
ATOM 2311 C CA . SER A 1 309 ? -23.734 -29.234 4.357 1.00 44.94 309 SER A CA 1
ATOM 2312 C C . SER A 1 309 ? -22.734 -28.911 3.238 1.00 44.94 309 SER A C 1
ATOM 2314 O O . SER A 1 309 ? -21.530 -28.992 3.470 1.00 44.94 309 SER A O 1
ATOM 2316 N N . SER A 1 310 ? -23.205 -28.586 2.026 1.00 50.28 310 SER A N 1
ATOM 2317 C CA . SER A 1 310 ? -22.363 -28.267 0.855 1.00 50.28 310 SER A CA 1
ATOM 2318 C C . SER A 1 310 ? -21.433 -27.082 1.160 1.00 50.28 310 SER A C 1
ATOM 2320 O O . SER A 1 310 ? -21.824 -25.924 1.025 1.00 50.28 310 SER A O 1
ATOM 2322 N N . ARG A 1 311 ? -20.203 -27.370 1.591 1.00 61.12 311 ARG A N 1
ATOM 2323 C CA . ARG A 1 311 ? -19.257 -26.389 2.136 1.00 61.12 311 ARG A CA 1
ATOM 2324 C C . ARG A 1 311 ? -18.357 -25.859 1.016 1.00 61.12 311 ARG A C 1
ATOM 2326 O O . ARG A 1 311 ? -17.796 -26.646 0.254 1.00 61.12 311 ARG A O 1
ATOM 2333 N N . ARG A 1 312 ? -18.232 -24.532 0.894 1.00 67.38 312 ARG A N 1
ATOM 2334 C CA . ARG A 1 312 ? -17.352 -23.896 -0.102 1.00 67.38 312 ARG A CA 1
ATOM 2335 C C . ARG A 1 312 ? -15.965 -23.687 0.494 1.00 67.38 312 ARG A C 1
ATOM 2337 O O . ARG A 1 312 ? -15.830 -23.192 1.611 1.00 67.38 312 ARG A O 1
ATOM 2344 N N . GLN A 1 313 ? -14.945 -24.068 -0.259 1.00 70.00 313 GLN A N 1
ATOM 2345 C CA . GLN A 1 313 ? -13.551 -24.010 0.166 1.00 70.00 313 GLN A CA 1
ATOM 2346 C C . GLN A 1 313 ? -12.744 -23.192 -0.838 1.00 70.00 313 GLN A C 1
ATOM 2348 O O . GLN A 1 313 ? -12.935 -23.364 -2.040 1.00 70.00 313 GLN A O 1
ATOM 2353 N N . ALA A 1 314 ? -11.848 -22.332 -0.359 1.00 70.00 314 ALA A N 1
ATOM 2354 C CA . ALA A 1 314 ? -10.859 -21.638 -1.179 1.00 70.00 314 ALA A CA 1
ATOM 2355 C C . ALA A 1 314 ? -9.453 -21.949 -0.664 1.00 70.00 314 ALA A C 1
ATOM 2357 O O . ALA A 1 314 ? -9.207 -21.923 0.540 1.00 70.00 314 ALA A O 1
ATOM 2358 N N . VAL A 1 315 ? -8.524 -22.218 -1.577 1.00 65.88 315 VAL A N 1
ATOM 2359 C CA . VAL A 1 315 ? -7.112 -22.451 -1.248 1.00 65.88 315 VAL A CA 1
ATOM 2360 C C . VAL A 1 315 ? -6.286 -21.259 -1.722 1.00 65.88 315 VAL A C 1
ATOM 2362 O O . VAL A 1 315 ? -6.430 -20.839 -2.871 1.00 65.88 315 VAL A O 1
ATOM 2365 N N . SER A 1 316 ? -5.437 -20.711 -0.852 1.00 67.69 316 SER A N 1
ATOM 2366 C CA . SER A 1 316 ? -4.513 -19.619 -1.171 1.00 67.69 316 SER A CA 1
ATOM 2367 C C . SER A 1 316 ? -3.062 -20.061 -0.977 1.00 67.69 316 SER A C 1
ATOM 2369 O O . SER A 1 316 ? -2.678 -20.569 0.078 1.00 67.69 316 SER A O 1
ATOM 2371 N N . SER A 1 317 ? -2.238 -19.837 -1.999 1.00 63.16 317 SER A N 1
ATOM 2372 C CA . SER A 1 317 ? -0.800 -20.101 -1.958 1.00 63.16 317 SER A CA 1
ATOM 2373 C C . SER A 1 317 ? -0.054 -19.073 -2.804 1.00 63.16 317 SER A C 1
ATOM 2375 O O . SER A 1 317 ? -0.545 -18.657 -3.853 1.00 63.16 317 SER A O 1
ATOM 2377 N N . SER A 1 318 ? 1.146 -18.695 -2.363 1.00 62.66 318 SER A N 1
ATOM 2378 C CA . SER A 1 318 ? 2.080 -17.858 -3.127 1.00 62.66 318 SER A CA 1
ATOM 2379 C C . SER A 1 318 ? 2.773 -18.607 -4.283 1.00 62.66 318 SER A C 1
ATOM 2381 O O . SER A 1 318 ? 3.555 -17.999 -5.012 1.00 62.66 318 SER A O 1
ATOM 2383 N N . HIS A 1 319 ? 2.547 -19.918 -4.453 1.00 50.28 319 HIS A N 1
ATOM 2384 C CA . HIS A 1 319 ? 3.191 -20.698 -5.515 1.00 50.28 319 HIS A CA 1
ATOM 2385 C C . HIS A 1 319 ? 2.664 -20.317 -6.915 1.00 50.28 319 HIS A C 1
ATOM 2387 O O . HIS A 1 319 ? 1.450 -20.247 -7.105 1.00 50.28 319 HIS A O 1
ATOM 2393 N N . PRO A 1 320 ? 3.534 -20.172 -7.937 1.00 41.50 320 PRO A N 1
ATOM 2394 C CA . PRO A 1 320 ? 3.142 -19.725 -9.282 1.00 41.50 320 PRO A CA 1
ATOM 2395 C C . PRO A 1 320 ? 2.192 -20.685 -10.019 1.00 41.50 320 PRO A C 1
ATOM 2397 O O . PRO A 1 320 ? 1.551 -20.296 -10.989 1.00 41.50 320 PRO A O 1
ATOM 2400 N N . LEU A 1 321 ? 2.074 -21.932 -9.555 1.00 33.97 321 LEU A N 1
ATOM 2401 C CA . LEU A 1 321 ? 1.149 -22.935 -10.094 1.00 33.97 321 LEU A CA 1
ATOM 2402 C C . LEU A 1 321 ? -0.181 -23.013 -9.331 1.00 33.97 321 LEU A C 1
ATOM 2404 O O . LEU A 1 321 ? -1.041 -23.822 -9.682 1.00 33.97 321 LEU A O 1
ATOM 2408 N N . PHE A 1 322 ? -0.370 -22.206 -8.285 1.00 37.03 322 PHE A N 1
ATOM 2409 C CA . PHE A 1 322 ? -1.538 -22.328 -7.430 1.00 37.03 322 PHE A CA 1
ATOM 2410 C C . PHE A 1 322 ? -2.686 -21.438 -7.904 1.00 37.03 322 PHE A C 1
ATOM 2412 O O . PHE A 1 322 ? -2.672 -20.213 -7.803 1.00 37.03 322 PHE A O 1
ATOM 2419 N N . ARG A 1 323 ? -3.719 -22.092 -8.432 1.00 47.97 323 ARG A N 1
ATOM 2420 C CA . ARG A 1 323 ? -4.989 -21.479 -8.813 1.00 47.97 323 ARG A CA 1
ATOM 2421 C C . ARG A 1 323 ? -5.868 -21.387 -7.571 1.00 47.97 323 ARG A C 1
ATOM 2423 O O . ARG A 1 323 ? -6.092 -22.402 -6.915 1.00 47.97 323 ARG A O 1
ATOM 2430 N N . LEU A 1 324 ? -6.423 -20.208 -7.282 1.00 46.62 324 LEU A N 1
ATOM 2431 C CA . LEU A 1 324 ? -7.498 -20.100 -6.297 1.00 46.62 324 LEU A CA 1
ATOM 2432 C C . LEU A 1 324 ? -8.713 -20.858 -6.860 1.00 46.62 324 LEU A C 1
ATOM 2434 O O . LEU A 1 324 ? -9.410 -20.370 -7.750 1.00 46.62 324 LEU A O 1
ATOM 2438 N N . GLN A 1 325 ? -8.913 -22.099 -6.423 1.00 48.34 325 GLN A N 1
ATOM 2439 C CA . GLN A 1 325 ? -10.069 -22.907 -6.798 1.00 48.34 325 GLN A CA 1
ATOM 2440 C C . GLN A 1 325 ? -11.094 -22.842 -5.674 1.00 48.34 325 GLN A C 1
ATOM 2442 O O . GLN A 1 325 ? -10.826 -23.264 -4.551 1.00 48.34 325 GLN A O 1
ATOM 2447 N N . LEU A 1 326 ? -12.280 -22.323 -5.999 1.00 49.34 326 LEU A N 1
ATOM 2448 C CA . LEU A 1 326 ? -13.467 -22.547 -5.189 1.00 49.34 326 LEU A CA 1
ATOM 2449 C C . LEU A 1 326 ? -13.911 -23.989 -5.420 1.00 49.34 326 LEU A C 1
ATOM 2451 O O . LEU A 1 326 ? -14.544 -24.302 -6.429 1.00 49.34 326 LEU A O 1
ATOM 2455 N N . LEU A 1 327 ? -13.545 -24.875 -4.502 1.00 45.72 327 LEU A N 1
ATOM 2456 C CA . LEU A 1 327 ? -14.010 -26.252 -4.532 1.00 45.72 327 LEU A CA 1
ATOM 2457 C C . LEU A 1 327 ? -15.407 -26.294 -3.914 1.00 45.72 327 LEU A C 1
ATOM 2459 O O . LEU A 1 327 ? -15.608 -25.958 -2.744 1.00 45.72 327 LEU A O 1
ATOM 2463 N N . GLN A 1 328 ? -16.385 -26.701 -4.719 1.00 42.34 328 GLN A N 1
ATOM 2464 C CA . GLN A 1 328 ? -17.671 -27.163 -4.221 1.00 42.34 328 GLN A CA 1
ATOM 2465 C C . GLN A 1 328 ? -17.558 -28.679 -4.075 1.00 42.34 328 GLN A C 1
ATOM 2467 O O . GLN A 1 328 ? -17.614 -29.401 -5.067 1.00 42.34 328 GLN A O 1
ATOM 2472 N N . GLN A 1 329 ? -17.360 -29.175 -2.851 1.00 41.41 329 GLN A N 1
ATOM 2473 C CA . GLN A 1 329 ? -17.506 -30.608 -2.603 1.00 41.41 329 GLN A CA 1
ATOM 2474 C C . GLN A 1 329 ? -18.986 -30.974 -2.769 1.00 41.41 329 GLN A C 1
ATOM 2476 O O . GLN A 1 329 ? -19.784 -30.794 -1.851 1.00 41.41 329 GLN A O 1
ATOM 2481 N N . GLN A 1 330 ? -19.360 -31.473 -3.947 1.00 36.16 330 GLN A N 1
ATOM 2482 C CA . GLN A 1 330 ? -20.549 -32.306 -4.086 1.00 36.16 330 GLN A CA 1
ATOM 2483 C C . GLN A 1 330 ? -20.117 -33.750 -3.856 1.00 36.16 330 GLN A C 1
ATOM 2485 O O . GLN A 1 330 ? -19.377 -34.315 -4.657 1.00 36.16 330 GLN A O 1
ATOM 2490 N N . GLN A 1 331 ? -20.529 -34.333 -2.732 1.00 37.31 331 GLN A N 1
ATOM 2491 C CA . GLN A 1 331 ? -20.405 -35.773 -2.548 1.00 37.31 331 GLN A CA 1
ATOM 2492 C C . GLN A 1 331 ? -21.588 -36.438 -3.250 1.00 37.31 331 GLN A C 1
ATOM 2494 O 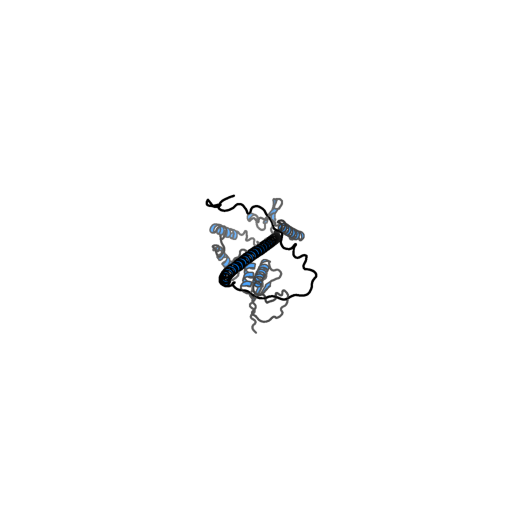O . GLN A 1 331 ? -22.727 -36.294 -2.807 1.00 37.31 331 GLN A O 1
ATOM 2499 N N . HIS A 1 332 ? -21.321 -37.130 -4.359 1.00 32.25 332 HIS A N 1
ATOM 2500 C CA . HIS A 1 332 ? -22.223 -38.175 -4.828 1.00 32.25 332 HIS A CA 1
ATOM 2501 C C . HIS A 1 332 ? -22.146 -39.331 -3.827 1.00 32.25 332 HIS A C 1
ATOM 2503 O O . HIS A 1 332 ? -21.054 -39.823 -3.541 1.00 32.25 332 HIS A O 1
ATOM 2509 N N . GLN A 1 333 ? -23.303 -39.666 -3.252 1.00 32.62 333 GLN A N 1
ATOM 2510 C CA . GLN A 1 333 ? -23.526 -40.921 -2.537 1.00 32.62 333 GLN A CA 1
ATOM 2511 C C . GLN A 1 333 ? -23.415 -42.104 -3.497 1.00 32.62 333 GLN A C 1
ATOM 2513 O O . GLN A 1 333 ? -23.811 -41.930 -4.674 1.00 32.62 333 GLN A O 1
#

InterPro domains:
  IPR004839 Aminotransferase, class I/classII, large domain [PF00155] (179-282)
  IPR015421 Pyridoxal phosphate-dependent transferase, major domain [G3DSA:3.40.640.10] (195-302)
  IPR015424 Pyridoxal phosphate-dependent transferase [SSF53383] (137-283)
  IPR050087 8-amino-7-oxononanoate synthase class-II [PTHR13693] (99-282)

Secondary structure (DSSP, 8-state):
-----S----S-TT--S-----SSSSSTT--S----------------SSSHHHHHHHHHHHHHHHHHHHHHHHHHHHHHHHHHHHHHHHHHHHHHHHHHHHHHHHHHHHHHHHHHHHHHHHHHHT-PPPHHHHHHHHHHHHHHHHHTT------EEE--GGG-TTEEEEE-TTS-EEEEE--S-S-TT-GGG-HHHHHHHHHHHHHH-SS-SSBTTBB---HHHHHHHHHHHHHTT-S-----SSHHHHHHHHHHHHHHH-TT-EEEE-TT--HHHHHHHHHHHHHHTTS---S----S--------S--EEEEE-SSTT----EEE-----

Organism: NCBI:txid51314

pLDDT: mean 74.03, std 23.85, range [28.16, 98.56]